Protein AF-A0AAC9V7W6-F1 (afdb_monomer_lite)

Structure (mmCIF, N/CA/C/O backbone):
data_AF-A0AAC9V7W6-F1
#
_entry.id   AF-A0AAC9V7W6-F1
#
loop_
_atom_site.group_PDB
_atom_site.id
_atom_site.type_symbol
_atom_site.label_atom_id
_atom_site.label_alt_id
_atom_site.label_comp_id
_atom_site.label_asym_id
_atom_site.label_entity_id
_atom_site.label_seq_id
_atom_site.pdbx_PDB_ins_code
_atom_site.Cartn_x
_atom_site.Cartn_y
_atom_site.Cartn_z
_atom_site.occupancy
_atom_site.B_iso_or_equiv
_atom_site.auth_seq_id
_atom_site.auth_comp_id
_atom_site.auth_asym_id
_atom_site.auth_atom_id
_atom_site.pdbx_PDB_model_num
ATOM 1 N N . MET A 1 1 ? -76.087 2.692 88.704 1.00 61.41 1 MET A N 1
ATOM 2 C CA . MET A 1 1 ? -74.674 2.964 89.073 1.00 61.41 1 MET A CA 1
ATOM 3 C C . MET A 1 1 ? -73.702 2.251 88.134 1.00 61.41 1 MET A C 1
ATOM 5 O O . MET A 1 1 ? -72.762 2.888 87.687 1.00 61.41 1 MET A O 1
ATOM 9 N N . TRP A 1 2 ? -73.958 0.993 87.759 1.00 66.06 2 TRP A N 1
ATOM 10 C CA . TRP A 1 2 ? -73.149 0.249 86.781 1.00 66.06 2 TRP A CA 1
ATOM 11 C C . TRP A 1 2 ? -73.208 0.807 85.344 1.00 66.06 2 TRP A C 1
ATOM 13 O O . TRP A 1 2 ? -72.167 0.920 84.703 1.00 66.06 2 TRP A O 1
ATOM 23 N N . ASP A 1 3 ? -74.373 1.269 84.876 1.00 76.81 3 ASP A N 1
ATOM 24 C CA . ASP A 1 3 ? -74.531 1.763 83.492 1.00 76.81 3 ASP A CA 1
ATOM 25 C C . ASP A 1 3 ? -73.732 3.046 83.190 1.00 76.81 3 ASP A C 1
ATOM 27 O O . ASP A 1 3 ? -73.198 3.213 82.095 1.00 76.81 3 ASP A O 1
ATOM 31 N N . GLY A 1 4 ? -73.581 3.942 84.172 1.00 77.81 4 GLY A N 1
ATOM 32 C CA . GLY A 1 4 ? -72.790 5.172 84.018 1.00 77.81 4 GLY A CA 1
ATOM 33 C C . GLY A 1 4 ? -71.278 4.926 83.993 1.00 77.81 4 GLY A C 1
ATOM 34 O O . GLY A 1 4 ? -70.548 5.614 83.281 1.00 77.81 4 GLY A O 1
ATOM 35 N N . ILE A 1 5 ? -70.808 3.911 84.725 1.00 80.69 5 ILE A N 1
ATOM 36 C CA . ILE A 1 5 ? -69.402 3.481 84.705 1.00 80.69 5 ILE A CA 1
ATOM 37 C C . ILE A 1 5 ? -69.080 2.825 83.357 1.00 80.69 5 ILE A C 1
ATOM 39 O O . ILE A 1 5 ? -68.043 3.121 82.765 1.00 80.69 5 ILE A O 1
ATOM 43 N N . LEU A 1 6 ? -69.992 1.999 82.834 1.00 81.38 6 LEU A N 1
ATOM 44 C CA . LEU A 1 6 ? -69.850 1.375 81.519 1.00 81.38 6 LEU A CA 1
ATOM 45 C C . LEU A 1 6 ? -69.734 2.429 80.402 1.00 81.38 6 LEU A C 1
ATOM 47 O O . LEU A 1 6 ? -68.848 2.336 79.555 1.00 81.38 6 LEU A O 1
ATOM 51 N N . LEU A 1 7 ? -70.570 3.475 80.436 1.00 84.56 7 LEU A N 1
ATOM 52 C CA . LEU A 1 7 ? -70.537 4.571 79.462 1.00 84.56 7 LEU A CA 1
ATOM 53 C C . LEU A 1 7 ? -69.204 5.346 79.490 1.00 84.56 7 LEU A C 1
ATOM 55 O O . LEU A 1 7 ? -68.641 5.651 78.440 1.00 84.56 7 LEU A O 1
ATOM 59 N N . LEU A 1 8 ? -68.668 5.633 80.682 1.00 84.19 8 LEU A N 1
ATOM 60 C CA . LEU A 1 8 ? -67.379 6.319 80.846 1.00 84.19 8 LEU A CA 1
ATOM 61 C C . LEU A 1 8 ? -66.200 5.494 80.319 1.00 84.19 8 LEU A C 1
ATOM 63 O O . LEU A 1 8 ? -65.316 6.044 79.663 1.00 84.19 8 LEU A O 1
ATOM 67 N N . VAL A 1 9 ? -66.203 4.179 80.557 1.00 86.25 9 VAL A N 1
ATOM 68 C CA . VAL A 1 9 ? -65.185 3.264 80.015 1.00 86.25 9 VAL A CA 1
ATOM 69 C C . VAL A 1 9 ? -65.245 3.229 78.488 1.00 86.25 9 VAL A C 1
ATOM 71 O O . VAL A 1 9 ? -64.202 3.264 77.840 1.00 86.25 9 VAL A O 1
ATOM 74 N N . ILE A 1 10 ? -66.445 3.234 77.900 1.00 85.81 10 ILE A N 1
ATOM 75 C CA . ILE A 1 10 ? -66.625 3.286 76.4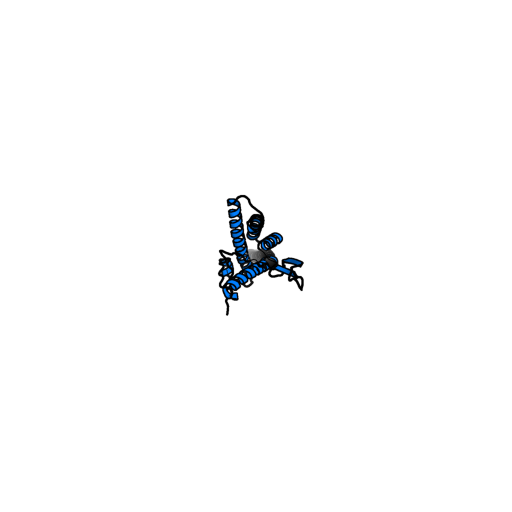43 1.00 85.81 10 ILE A CA 1
ATOM 76 C C . ILE A 1 10 ? -66.075 4.600 75.871 1.00 85.81 10 ILE A C 1
ATOM 78 O O . ILE A 1 10 ? -65.330 4.573 74.895 1.00 85.81 10 ILE A O 1
ATOM 82 N N . ILE A 1 11 ? -66.372 5.747 76.491 1.00 87.06 11 ILE A N 1
ATOM 83 C CA . ILE A 1 11 ? -65.873 7.061 76.047 1.00 87.06 11 ILE A CA 1
ATOM 84 C C . ILE A 1 11 ? -64.345 7.140 76.159 1.00 87.06 11 ILE A C 1
ATOM 86 O O . ILE A 1 11 ? -63.683 7.575 75.217 1.00 87.06 11 ILE A O 1
ATOM 90 N N . ALA A 1 12 ? -63.767 6.681 77.273 1.00 85.69 12 ALA A N 1
ATOM 91 C CA . ALA A 1 12 ? -62.316 6.611 77.446 1.00 85.69 12 ALA A CA 1
ATOM 92 C C . ALA A 1 12 ? -61.665 5.647 76.436 1.00 85.69 12 ALA A C 1
ATOM 94 O O . ALA A 1 12 ? -60.597 5.938 75.889 1.00 85.69 12 ALA A O 1
ATOM 95 N N . GLY A 1 13 ? -62.335 4.534 76.129 1.00 86.31 13 GLY A N 1
ATOM 96 C CA . GLY A 1 13 ? -61.950 3.591 75.080 1.00 86.31 13 GLY A CA 1
ATOM 97 C C . GLY A 1 13 ? -61.939 4.235 73.693 1.00 86.31 13 GLY A C 1
ATOM 98 O O . GLY A 1 13 ? -60.943 4.148 72.985 1.00 86.31 13 GLY A O 1
ATOM 99 N N . PHE A 1 14 ? -62.993 4.963 73.317 1.00 88.12 14 PHE A N 1
ATOM 100 C CA . PHE A 1 14 ? -63.048 5.682 72.040 1.00 88.12 14 PHE A CA 1
ATOM 101 C C . PHE A 1 14 ? -62.037 6.829 71.959 1.00 88.12 14 PHE A C 1
ATOM 103 O O . PHE A 1 14 ? -61.445 7.046 70.903 1.00 88.12 14 PHE A O 1
ATOM 110 N N . PHE A 1 15 ? -61.797 7.546 73.058 1.00 86.50 15 PHE A N 1
ATOM 111 C CA . PHE A 1 15 ? -60.810 8.624 73.107 1.00 86.50 15 PHE A CA 1
ATOM 112 C C . PHE A 1 15 ? -59.377 8.097 72.948 1.00 86.50 15 PHE A C 1
ATOM 114 O O . PHE A 1 15 ? -58.588 8.655 72.184 1.00 86.50 15 PHE A O 1
ATOM 121 N N . SER A 1 16 ? -59.053 6.983 73.612 1.00 83.12 16 SER A N 1
ATOM 122 C CA . SER A 1 16 ? -57.754 6.313 73.481 1.00 83.12 16 SER A CA 1
ATOM 123 C C . SER A 1 16 ? -57.556 5.699 72.091 1.00 83.12 16 SER A C 1
ATOM 125 O O . SER A 1 16 ? -56.491 5.886 71.503 1.00 83.12 16 SER A O 1
ATOM 127 N N . LEU A 1 17 ? -58.588 5.083 71.503 1.00 85.06 17 LEU A N 1
ATOM 128 C CA . LEU A 1 17 ? -58.587 4.657 70.096 1.00 85.06 17 LEU A CA 1
ATOM 129 C C . LEU A 1 17 ? -58.394 5.837 69.135 1.00 85.06 17 LEU A C 1
ATOM 131 O O . LEU A 1 17 ? -57.596 5.743 68.206 1.00 85.06 17 LEU A O 1
ATOM 135 N N . GLY A 1 18 ? -59.073 6.961 69.372 1.00 84.38 18 GLY A N 1
ATOM 136 C CA . GLY A 1 18 ? -58.940 8.175 68.567 1.00 84.38 18 GLY A CA 1
ATOM 137 C C . GLY A 1 18 ? -57.524 8.755 68.604 1.00 84.38 18 GLY A C 1
ATOM 138 O O . GLY A 1 18 ? -56.967 9.084 67.558 1.00 84.38 18 GLY A O 1
ATOM 139 N N . LEU A 1 19 ? -56.905 8.820 69.788 1.00 82.75 19 LEU A N 1
ATOM 140 C CA . LEU A 1 19 ? -55.502 9.222 69.955 1.00 82.75 19 LEU A CA 1
ATOM 141 C C . LEU A 1 19 ? -54.534 8.247 69.275 1.00 82.75 19 LEU A C 1
ATOM 143 O O . LEU A 1 19 ? -53.567 8.679 68.645 1.00 82.75 19 LEU A O 1
ATOM 147 N N . PHE A 1 20 ? -54.807 6.943 69.361 1.00 83.00 20 PHE A N 1
ATOM 148 C CA . PHE A 1 20 ? -53.984 5.915 68.732 1.00 83.00 20 PHE A CA 1
ATOM 149 C C . PHE A 1 20 ? -54.038 6.010 67.202 1.00 83.00 20 PHE A C 1
ATOM 151 O O . PHE A 1 20 ? -52.998 6.074 66.548 1.00 83.00 20 PHE A O 1
ATOM 158 N N . ILE A 1 21 ? -55.241 6.117 66.629 1.00 83.06 21 ILE A N 1
ATOM 159 C CA . ILE A 1 21 ? -55.448 6.281 65.184 1.00 83.06 21 ILE A CA 1
ATOM 160 C C . ILE A 1 21 ? -54.821 7.587 64.692 1.00 83.06 21 ILE A C 1
ATOM 162 O O . ILE A 1 21 ? -54.193 7.592 63.640 1.00 83.06 21 ILE A O 1
ATOM 166 N N . LYS A 1 22 ? -54.938 8.685 65.447 1.00 83.81 22 LYS A N 1
ATOM 167 C CA . LYS A 1 22 ? -54.396 9.989 65.041 1.00 83.81 22 LYS A CA 1
ATOM 168 C C . LYS A 1 22 ? -52.865 10.030 65.014 1.00 83.81 22 LYS A C 1
ATOM 170 O O . LYS A 1 22 ? -52.314 10.747 64.189 1.00 83.81 22 LYS A O 1
ATOM 175 N N . ASN A 1 23 ? -52.180 9.280 65.879 1.00 81.44 23 ASN A N 1
ATOM 176 C CA . ASN A 1 23 ? -50.721 9.373 66.010 1.00 81.44 23 ASN A CA 1
ATOM 177 C C . ASN A 1 23 ? -49.962 8.200 65.363 1.00 81.44 23 ASN A C 1
ATOM 179 O O . ASN A 1 23 ? -48.926 8.418 64.732 1.00 81.44 23 ASN A O 1
ATOM 183 N N . TYR A 1 24 ? -50.457 6.964 65.479 1.00 81.12 24 TYR A N 1
ATOM 184 C CA . TYR A 1 24 ? -49.742 5.781 64.981 1.00 81.12 24 TYR A CA 1
ATOM 185 C C . TYR A 1 24 ? -50.044 5.475 63.515 1.00 81.12 24 TYR A C 1
ATOM 187 O O . TYR A 1 24 ? -49.135 5.119 62.765 1.00 81.12 24 TYR A O 1
ATOM 195 N N . LEU A 1 25 ? -51.297 5.652 63.082 1.00 84.31 25 LEU A N 1
ATOM 196 C CA . LEU A 1 25 ? -51.703 5.339 61.710 1.00 84.31 25 LEU A CA 1
ATOM 197 C C . LEU A 1 25 ? -50.984 6.217 60.661 1.00 84.31 25 LEU A C 1
ATOM 199 O O . LEU A 1 25 ? -50.472 5.656 59.691 1.00 84.31 25 LEU A O 1
ATOM 203 N N . PRO A 1 26 ? -50.870 7.555 60.831 1.00 86.88 26 PRO A N 1
ATOM 204 C CA . PRO A 1 26 ? -50.195 8.406 59.851 1.00 86.88 26 PRO A CA 1
ATOM 205 C C . PRO A 1 26 ? -48.696 8.131 59.790 1.00 86.88 26 PRO A C 1
ATOM 207 O O . PRO A 1 26 ? -48.123 8.109 58.706 1.00 86.88 26 PRO A O 1
ATOM 210 N N . THR A 1 27 ? -48.070 7.875 60.941 1.00 88.38 27 THR A N 1
ATOM 211 C CA . THR A 1 27 ? -46.640 7.559 61.036 1.00 88.38 27 THR A CA 1
ATOM 212 C C . THR A 1 27 ? -46.324 6.252 60.310 1.00 88.38 27 THR A C 1
ATOM 214 O O . THR A 1 27 ? -45.443 6.227 59.453 1.00 88.38 27 THR A O 1
ATOM 217 N N . TYR A 1 28 ? -47.115 5.201 60.552 1.00 84.38 28 TYR A N 1
ATOM 218 C CA . TYR A 1 28 ? -46.983 3.921 59.854 1.00 84.38 28 TYR A CA 1
ATOM 219 C C . TYR A 1 28 ? -47.207 4.051 58.340 1.00 84.38 28 TYR A C 1
ATOM 221 O O . TYR A 1 28 ? -46.429 3.518 57.552 1.00 84.38 28 TYR A O 1
ATOM 229 N N . MET A 1 29 ? -48.247 4.777 57.911 1.00 89.00 29 MET A N 1
ATOM 230 C CA . MET A 1 29 ? -48.519 4.986 56.482 1.00 89.00 29 MET A CA 1
ATOM 231 C C . MET A 1 29 ? -47.415 5.802 55.797 1.00 89.00 29 MET A C 1
ATOM 233 O O . MET A 1 29 ? -47.068 5.505 54.657 1.00 89.00 29 MET A O 1
ATOM 237 N N . ASN A 1 30 ? -46.822 6.779 56.491 1.00 89.50 30 ASN A N 1
ATOM 238 C CA . ASN A 1 30 ? -45.703 7.570 55.980 1.00 89.50 30 ASN A CA 1
ATOM 239 C C . ASN A 1 30 ? -44.426 6.725 55.835 1.00 89.50 30 ASN A C 1
ATOM 241 O O . ASN A 1 30 ? -43.782 6.758 54.791 1.00 89.50 30 ASN A O 1
ATOM 245 N N . GLU A 1 31 ? -44.079 5.911 56.838 1.00 89.62 31 GLU A N 1
ATOM 246 C CA . GLU A 1 31 ? -42.947 4.977 56.741 1.00 89.62 31 GLU A CA 1
ATOM 247 C C . GLU A 1 31 ? -43.166 3.918 55.658 1.00 89.62 31 GLU A C 1
ATOM 249 O O . GLU A 1 31 ? -42.261 3.628 54.877 1.00 89.62 31 GLU A O 1
ATOM 254 N N . LYS A 1 32 ? -44.383 3.374 55.553 1.00 88.81 32 LYS A N 1
ATOM 255 C CA . LYS A 1 32 ? -44.743 2.424 54.497 1.00 88.81 32 LYS A CA 1
ATOM 256 C C . LYS A 1 32 ? -44.648 3.059 53.108 1.00 88.81 32 LYS A C 1
ATOM 258 O O . LYS A 1 32 ? -44.130 2.415 52.200 1.00 88.81 32 LYS A O 1
ATOM 263 N N . GLY A 1 33 ? -45.099 4.305 52.956 1.00 88.44 33 GLY A N 1
ATOM 264 C CA . GLY A 1 33 ? -44.975 5.077 51.719 1.00 88.44 33 GLY A CA 1
ATOM 265 C C . GLY A 1 33 ? -43.517 5.341 51.341 1.00 88.44 33 GLY A C 1
ATOM 266 O O . GLY A 1 33 ? -43.130 5.070 50.210 1.00 88.44 33 GLY A O 1
ATOM 267 N N . LYS A 1 34 ? -42.683 5.767 52.299 1.00 89.56 34 LYS A N 1
ATOM 268 C CA . LYS A 1 34 ? -41.235 5.943 52.091 1.00 89.56 34 LYS A CA 1
ATOM 269 C C . LYS A 1 34 ? -40.551 4.646 51.670 1.00 89.56 34 LYS A C 1
ATOM 271 O O . LYS A 1 34 ? -39.810 4.642 50.698 1.00 89.56 34 LYS A O 1
ATOM 276 N N . ASN A 1 35 ? -40.836 3.543 52.358 1.00 91.00 35 ASN A N 1
ATOM 277 C CA . ASN A 1 35 ? -40.254 2.240 52.036 1.00 91.00 35 ASN A CA 1
ATOM 278 C C . ASN A 1 35 ? -40.686 1.727 50.657 1.00 91.00 35 ASN A C 1
ATOM 280 O O . ASN A 1 35 ? -39.915 1.028 50.003 1.00 91.00 35 ASN A O 1
ATOM 284 N N . LEU A 1 36 ? -41.913 2.039 50.228 1.00 91.50 36 LEU A N 1
ATOM 285 C CA . LEU A 1 36 ? -42.388 1.705 48.888 1.00 91.50 36 LEU A CA 1
ATOM 286 C C . LEU A 1 36 ? -41.654 2.537 47.830 1.00 91.50 36 LEU A C 1
ATOM 288 O O . LEU A 1 36 ? -41.071 1.948 46.927 1.00 91.50 36 LEU A O 1
ATOM 292 N N . ALA A 1 37 ? -41.578 3.858 48.014 1.00 87.38 37 ALA A N 1
ATOM 293 C CA . ALA A 1 37 ? -40.852 4.756 47.116 1.00 87.38 37 ALA A CA 1
ATOM 294 C C . ALA A 1 37 ? -39.366 4.374 46.992 1.00 87.38 37 ALA A C 1
ATOM 296 O O . ALA A 1 37 ? -38.851 4.255 45.892 1.00 87.38 37 ALA A O 1
ATOM 297 N N . THR A 1 38 ? -38.686 4.058 48.101 1.00 89.06 38 THR A N 1
ATOM 298 C CA . THR A 1 38 ? -37.284 3.606 48.064 1.00 89.06 38 THR A CA 1
ATOM 299 C C . THR A 1 38 ? -37.109 2.284 47.311 1.00 89.06 38 THR A C 1
ATOM 301 O O . THR A 1 38 ? -36.099 2.090 46.639 1.00 89.06 38 THR A O 1
ATOM 304 N N . LYS A 1 39 ? -38.067 1.351 47.410 1.00 92.38 39 LYS A N 1
ATOM 305 C CA . LYS A 1 39 ? -38.019 0.101 46.636 1.00 92.38 39 LYS A CA 1
ATOM 306 C C . LYS A 1 39 ? -38.207 0.353 45.142 1.00 92.38 39 LYS A C 1
ATOM 308 O O . LYS A 1 39 ? -37.509 -0.280 44.355 1.00 92.38 39 LYS A O 1
ATOM 313 N N . GLU A 1 40 ? -39.123 1.246 44.777 1.00 91.25 40 GLU A N 1
ATOM 314 C CA . GLU A 1 40 ? -39.335 1.677 43.391 1.00 91.25 40 GLU A CA 1
ATOM 315 C C . GLU A 1 40 ? -38.079 2.369 42.843 1.00 91.25 40 GLU A C 1
ATOM 317 O O . GLU A 1 40 ? -37.569 1.939 41.815 1.00 91.25 40 GLU A O 1
ATOM 322 N N . ASP A 1 41 ? -37.484 3.306 43.590 1.00 92.94 41 ASP A N 1
ATOM 323 C CA . ASP A 1 41 ? -36.236 3.985 43.213 1.00 92.94 41 ASP A CA 1
ATOM 324 C C . ASP A 1 41 ? -35.081 2.995 42.971 1.00 92.94 41 ASP A C 1
ATOM 326 O O . ASP A 1 41 ? -34.340 3.114 41.996 1.00 92.94 41 ASP A O 1
ATOM 330 N N . ILE A 1 42 ? -34.914 1.990 43.841 1.00 93.50 42 ILE A N 1
ATOM 331 C CA . ILE A 1 42 ? -33.898 0.938 43.659 1.00 93.50 42 ILE A CA 1
ATOM 332 C C . ILE A 1 42 ? -34.197 0.106 42.408 1.00 93.50 42 ILE A C 1
ATOM 334 O O . ILE A 1 42 ? -33.267 -0.246 41.677 1.00 93.50 42 ILE A O 1
ATOM 338 N N . GLY A 1 43 ? -35.469 -0.209 42.156 1.00 93.12 43 GLY A N 1
ATOM 339 C CA . GLY A 1 43 ? -35.909 -0.900 40.946 1.00 93.12 43 GLY A CA 1
ATOM 340 C C . GLY A 1 43 ? -35.551 -0.114 39.687 1.00 93.12 43 GLY A C 1
ATOM 341 O O . GLY A 1 43 ? -34.881 -0.652 38.808 1.00 93.12 43 GLY A O 1
ATOM 342 N N . ASP A 1 44 ? -35.895 1.172 39.656 1.00 93.25 44 ASP A N 1
ATOM 343 C CA . ASP A 1 44 ? -35.617 2.083 38.545 1.00 93.25 44 ASP A CA 1
ATOM 344 C C . ASP A 1 44 ? -34.115 2.267 38.310 1.00 93.25 44 ASP A C 1
ATOM 346 O O . ASP A 1 44 ? -33.651 2.247 37.168 1.00 93.25 44 ASP A O 1
ATOM 350 N N . ILE A 1 45 ? -33.323 2.421 39.378 1.00 94.06 45 ILE A N 1
ATOM 351 C CA . ILE A 1 45 ? -31.858 2.489 39.278 1.00 94.06 45 ILE A CA 1
ATOM 352 C C . ILE A 1 45 ? -31.318 1.183 38.699 1.00 94.06 45 ILE A C 1
ATOM 354 O O . ILE A 1 45 ? -30.514 1.220 37.770 1.00 94.06 45 ILE A O 1
ATOM 358 N N . THR A 1 46 ? -31.774 0.038 39.208 1.00 94.25 46 THR A N 1
ATOM 359 C CA . THR A 1 46 ? -31.319 -1.277 38.737 1.00 94.25 46 THR A CA 1
ATOM 360 C C . THR A 1 46 ? -31.662 -1.469 37.261 1.00 94.25 46 THR A C 1
ATOM 362 O O . THR A 1 46 ? -30.800 -1.864 36.474 1.00 94.25 46 THR A O 1
ATOM 365 N N . GLN A 1 47 ? -32.880 -1.104 36.855 1.00 94.88 47 GLN A N 1
ATOM 366 C CA . GLN A 1 47 ? -33.302 -1.145 35.460 1.00 94.88 47 GLN A CA 1
ATOM 367 C C . GLN A 1 47 ? -32.408 -0.260 34.587 1.00 94.88 47 GLN A C 1
ATOM 369 O O . GLN A 1 47 ? -31.861 -0.748 33.601 1.00 94.88 47 GLN A O 1
ATOM 374 N N . LYS A 1 48 ? -32.172 0.999 34.977 1.00 95.06 48 LYS A N 1
ATOM 375 C CA . LYS A 1 48 ? -31.271 1.903 34.243 1.00 95.06 48 LYS A CA 1
ATOM 376 C C . LYS A 1 48 ? -29.848 1.356 34.156 1.00 95.06 48 LYS A C 1
ATOM 378 O O . LYS A 1 48 ? -29.210 1.489 33.116 1.00 95.06 48 LYS A O 1
ATOM 383 N N . THR A 1 49 ? -29.332 0.731 35.216 1.00 94.81 49 THR A N 1
ATOM 384 C CA . THR A 1 49 ? -27.990 0.129 35.178 1.00 94.81 49 THR A CA 1
ATOM 385 C C . THR A 1 49 ? -27.909 -1.054 34.218 1.00 94.81 49 THR A C 1
ATOM 387 O O . THR A 1 49 ? -26.925 -1.166 33.489 1.00 94.81 49 THR A O 1
ATOM 390 N N . GLU A 1 50 ? -28.939 -1.902 34.158 1.00 94.19 50 GLU A N 1
ATOM 391 C CA . GLU A 1 50 ? -28.997 -2.994 33.181 1.00 94.19 50 GLU A CA 1
ATOM 392 C C . GLU A 1 50 ? -29.217 -2.466 31.757 1.00 94.19 50 GLU A C 1
ATOM 394 O O . GLU A 1 50 ? -28.594 -2.967 30.826 1.00 94.19 50 GLU A O 1
ATOM 399 N N . GLU A 1 51 ? -30.013 -1.411 31.563 1.00 95.00 51 GLU A N 1
ATOM 400 C CA . GLU A 1 51 ? -30.151 -0.734 30.266 1.00 95.00 51 GLU A CA 1
ATOM 401 C C . GLU A 1 51 ? -28.804 -0.195 29.769 1.00 95.00 51 GLU A C 1
ATOM 403 O O . GLU A 1 51 ? -28.396 -0.517 28.654 1.00 95.00 51 GLU A O 1
ATOM 408 N N . VAL A 1 52 ? -28.066 0.548 30.604 1.00 95.31 52 VAL A N 1
ATOM 409 C CA . VAL A 1 52 ? -26.729 1.061 30.250 1.00 95.31 52 VAL A CA 1
ATOM 410 C C . VAL A 1 52 ? -25.767 -0.083 29.939 1.00 95.31 52 VAL A C 1
ATOM 412 O O . VAL A 1 52 ? -25.030 -0.024 28.958 1.00 95.31 52 VAL A O 1
ATOM 415 N N . LYS A 1 53 ? -25.784 -1.148 30.743 1.00 95.00 53 LYS A N 1
ATOM 416 C CA . LYS A 1 53 ? -24.943 -2.328 30.527 1.00 95.00 53 LYS A CA 1
ATOM 417 C C . LYS A 1 53 ? -25.274 -3.034 29.212 1.00 95.00 53 LYS A C 1
ATOM 419 O O . LYS A 1 53 ? -24.354 -3.406 28.492 1.00 95.00 53 LYS A O 1
ATOM 424 N N . ASN A 1 54 ? -26.553 -3.184 28.876 1.00 94.69 54 ASN A N 1
ATOM 425 C CA . ASN A 1 54 ? -26.991 -3.788 27.618 1.00 94.69 54 ASN A CA 1
ATOM 426 C C . ASN A 1 54 ? -26.588 -2.933 26.410 1.00 94.69 54 ASN A C 1
ATOM 428 O O . ASN A 1 54 ? -26.106 -3.475 25.415 1.00 94.69 54 ASN A O 1
ATOM 432 N N . VAL A 1 55 ? -26.736 -1.606 26.503 1.00 94.56 55 VAL A N 1
ATOM 433 C CA . VAL A 1 55 ? -26.268 -0.669 25.467 1.00 94.56 55 VAL A CA 1
ATOM 434 C C . VAL A 1 55 ? -24.759 -0.796 25.284 1.00 94.56 55 VAL A C 1
ATOM 436 O O . VAL A 1 55 ? -24.306 -1.031 24.169 1.00 94.56 55 VAL A O 1
ATOM 439 N N . PHE A 1 56 ? -23.990 -0.752 26.373 1.00 95.75 56 PHE A N 1
ATOM 440 C CA . PHE A 1 56 ? -22.538 -0.895 26.325 1.00 95.75 56 PHE A CA 1
ATOM 441 C C . PHE A 1 56 ? -22.103 -2.234 25.718 1.00 95.75 56 PHE A C 1
ATOM 443 O O . PHE A 1 56 ? -21.215 -2.269 24.872 1.00 95.75 56 PHE A O 1
ATOM 450 N N . GLN A 1 57 ? -22.731 -3.346 26.113 1.00 94.75 57 GLN A N 1
ATOM 451 C CA . GLN A 1 57 ? -22.423 -4.666 25.555 1.00 94.75 57 GLN A CA 1
ATOM 452 C C . GLN A 1 57 ? -22.697 -4.730 24.052 1.00 94.75 57 GLN A C 1
ATOM 454 O O . GLN A 1 57 ? -21.901 -5.310 23.315 1.00 94.75 57 GLN A O 1
ATOM 459 N N . LYS A 1 58 ? -23.797 -4.121 23.599 1.00 94.44 58 LYS A N 1
ATOM 460 C CA . LYS A 1 58 ? -24.141 -4.057 22.180 1.00 94.44 58 LYS A CA 1
ATOM 461 C C . LYS A 1 58 ? -23.138 -3.207 21.402 1.00 94.44 58 LYS A C 1
ATOM 463 O O . LYS A 1 58 ? -22.569 -3.695 20.433 1.00 94.44 58 LYS A O 1
ATOM 468 N N . GLU A 1 59 ? -22.871 -1.985 21.857 1.00 94.31 59 GLU A N 1
ATOM 469 C CA . GLU A 1 59 ? -21.905 -1.085 21.215 1.00 94.31 59 GLU A CA 1
ATOM 470 C C . GLU A 1 59 ? -20.503 -1.701 21.168 1.00 94.31 59 GLU A C 1
ATOM 472 O O . GLU A 1 59 ? -19.817 -1.625 20.151 1.00 94.31 59 GLU A O 1
ATOM 477 N N . PHE A 1 60 ? -20.087 -2.371 22.244 1.00 94.38 60 PHE A N 1
ATOM 478 C CA . PHE A 1 60 ? -18.805 -3.062 22.292 1.00 94.38 60 PHE A CA 1
ATOM 479 C C . PHE A 1 60 ? -18.745 -4.251 21.326 1.00 94.38 60 PHE A C 1
ATOM 481 O O . PHE A 1 60 ? -17.706 -4.473 20.702 1.00 94.38 60 PHE A O 1
ATOM 488 N N . ALA A 1 61 ? -19.830 -5.016 21.184 1.00 93.00 61 ALA A N 1
ATOM 489 C CA . ALA A 1 61 ? -19.905 -6.118 20.228 1.00 93.00 61 ALA A CA 1
ATOM 490 C C . ALA A 1 61 ? -19.858 -5.617 18.775 1.00 93.00 61 ALA A C 1
ATOM 492 O O . ALA A 1 61 ? -19.108 -6.170 17.964 1.00 93.00 61 ALA A O 1
ATOM 493 N N . ASP A 1 62 ? -20.595 -4.548 18.469 1.00 92.19 62 ASP A N 1
ATOM 494 C CA . ASP A 1 62 ? -20.596 -3.907 17.152 1.00 92.19 62 ASP A CA 1
ATOM 495 C C . ASP A 1 62 ? -19.190 -3.375 16.819 1.00 92.19 62 ASP A C 1
ATOM 497 O O . ASP A 1 62 ? -18.621 -3.719 15.779 1.00 92.19 62 ASP A O 1
ATOM 501 N N . PHE A 1 63 ? -18.567 -2.647 17.753 1.00 93.12 63 PHE A N 1
ATOM 502 C CA . PHE A 1 63 ? -17.199 -2.142 17.615 1.00 93.12 63 PHE A CA 1
ATOM 503 C C . PHE A 1 63 ? -16.168 -3.265 17.449 1.00 93.12 63 PHE A C 1
ATOM 505 O O . PHE A 1 63 ? -15.285 -3.186 16.596 1.00 93.12 63 PHE A O 1
ATOM 512 N N . SER A 1 64 ? -16.274 -4.333 18.244 1.00 92.12 64 SER A N 1
ATOM 513 C CA . SER A 1 64 ? -15.359 -5.478 18.161 1.00 92.12 64 SER A CA 1
ATOM 514 C C . SER A 1 64 ? -15.465 -6.183 16.810 1.00 92.12 64 SER A C 1
ATOM 516 O O . SER A 1 64 ? -14.450 -6.579 16.236 1.00 92.12 64 SER A O 1
ATOM 518 N N . THR A 1 65 ? -16.684 -6.306 16.283 1.00 92.94 65 THR A N 1
ATOM 519 C CA . THR A 1 65 ? -16.940 -6.908 14.972 1.00 92.94 65 THR A CA 1
ATOM 520 C C . THR A 1 65 ? -16.349 -6.048 13.859 1.00 92.94 65 THR A C 1
ATOM 522 O O . THR A 1 65 ? -15.603 -6.563 13.025 1.00 92.94 65 THR A O 1
ATOM 525 N N . GLU A 1 66 ? -16.598 -4.737 13.875 1.00 92.12 66 GLU A N 1
ATOM 526 C CA . GLU A 1 66 ? -16.022 -3.802 12.904 1.00 92.12 66 GLU A CA 1
ATOM 527 C C . GLU A 1 66 ? -14.487 -3.834 12.929 1.00 92.12 66 GLU A C 1
ATOM 529 O O . GLU A 1 66 ? -13.840 -3.940 11.883 1.00 92.12 66 GLU A O 1
ATOM 534 N N . LEU A 1 67 ? -13.896 -3.815 14.127 1.00 91.19 67 LEU A N 1
ATOM 535 C CA . LEU A 1 67 ? -12.450 -3.879 14.304 1.00 91.19 67 LEU A CA 1
ATOM 536 C C . LEU A 1 67 ? -11.870 -5.195 13.768 1.00 91.19 67 LEU A C 1
ATOM 538 O O . LEU A 1 67 ? -10.824 -5.175 13.119 1.00 91.19 67 LEU A O 1
ATOM 542 N N . SER A 1 68 ? -12.544 -6.325 14.005 1.00 91.62 68 SER A N 1
ATOM 543 C CA . SER A 1 68 ? -12.117 -7.629 13.481 1.00 91.62 68 SER A CA 1
ATOM 544 C C . SER A 1 68 ? -12.135 -7.661 11.952 1.00 91.62 68 SER A C 1
ATOM 546 O O . SER A 1 68 ? -11.119 -7.983 11.341 1.00 91.62 68 SER A O 1
ATOM 548 N N . PHE A 1 69 ? -13.224 -7.199 11.330 1.00 94.06 69 PHE A N 1
ATOM 549 C CA . PHE A 1 69 ? -13.348 -7.128 9.876 1.00 94.06 69 PHE A CA 1
ATOM 550 C C . PHE A 1 69 ? -12.264 -6.240 9.256 1.00 94.06 69 PHE A C 1
ATOM 552 O O . PHE A 1 69 ? -11.634 -6.612 8.266 1.00 94.06 69 PHE A O 1
ATOM 559 N N . LYS A 1 70 ? -12.019 -5.069 9.856 1.00 94.19 70 LYS A N 1
ATOM 560 C CA . LYS A 1 70 ? -10.996 -4.129 9.393 1.00 94.19 70 LYS A CA 1
ATOM 561 C C . LYS A 1 70 ? -9.594 -4.734 9.471 1.00 94.19 70 LYS A C 1
ATOM 563 O O . LYS A 1 70 ? -8.841 -4.634 8.505 1.00 94.19 70 LYS A O 1
ATOM 568 N N . ASN A 1 71 ? -9.259 -5.384 10.585 1.00 93.12 71 ASN A N 1
ATOM 569 C CA . ASN A 1 71 ? -7.964 -6.043 10.759 1.00 93.12 71 ASN A CA 1
ATOM 570 C C . ASN A 1 71 ? -7.768 -7.181 9.751 1.00 93.12 71 ASN A C 1
ATOM 572 O O . ASN A 1 71 ? -6.710 -7.258 9.128 1.00 93.12 71 ASN A O 1
ATOM 576 N N . ASP A 1 72 ? -8.788 -8.017 9.546 1.00 95.50 72 ASP A N 1
ATOM 577 C CA . ASP A 1 72 ? -8.742 -9.116 8.579 1.00 95.50 72 ASP A CA 1
ATOM 578 C C . ASP A 1 72 ? -8.560 -8.592 7.152 1.00 95.50 72 ASP A C 1
ATOM 580 O O . ASP A 1 72 ? -7.734 -9.102 6.388 1.00 95.50 72 ASP A O 1
ATOM 584 N N . PHE A 1 73 ? -9.284 -7.527 6.797 1.00 96.25 73 PHE A N 1
ATOM 585 C CA . PHE A 1 73 ? -9.141 -6.876 5.502 1.00 96.25 73 PHE A CA 1
ATOM 586 C C . PHE A 1 73 ? -7.732 -6.301 5.316 1.00 96.25 73 PHE A C 1
ATOM 588 O O . PHE A 1 73 ? -7.086 -6.601 4.313 1.00 96.25 73 PHE A O 1
ATOM 595 N N . TYR A 1 74 ? -7.205 -5.551 6.287 1.00 97.44 74 TYR A N 1
ATOM 596 C CA . TYR A 1 74 ? -5.854 -4.982 6.217 1.00 97.44 74 TYR A CA 1
ATOM 597 C C . TYR A 1 74 ? -4.768 -6.046 6.146 1.00 97.44 74 TYR A C 1
ATOM 599 O O . TYR A 1 74 ? -3.836 -5.927 5.349 1.00 97.44 74 TYR A O 1
ATOM 607 N N . TYR A 1 75 ? -4.909 -7.128 6.909 1.00 96.81 75 TYR A N 1
ATOM 608 C CA . TYR A 1 75 ? -4.000 -8.260 6.822 1.00 96.81 75 TYR A CA 1
ATOM 609 C C . TYR A 1 75 ? -4.046 -8.918 5.436 1.00 96.81 75 TYR A C 1
ATOM 611 O O . TYR A 1 75 ? -2.998 -9.259 4.878 1.00 96.81 75 TYR A O 1
ATOM 619 N N . LYS A 1 76 ? -5.237 -9.051 4.833 1.00 97.38 76 LYS A N 1
ATOM 620 C CA . LYS A 1 76 ? -5.399 -9.550 3.459 1.00 97.38 76 LYS A CA 1
ATOM 621 C C . LYS A 1 76 ? -4.713 -8.626 2.447 1.00 97.38 76 LYS A C 1
ATOM 623 O O . LYS A 1 76 ? -3.935 -9.115 1.630 1.00 97.38 76 LYS A O 1
ATOM 628 N N . GLN A 1 77 ? -4.938 -7.309 2.526 1.00 97.62 77 GLN A N 1
ATOM 629 C CA . GLN A 1 77 ? -4.271 -6.326 1.659 1.00 97.62 77 GLN A CA 1
ATOM 630 C C . GLN A 1 77 ? -2.745 -6.428 1.782 1.00 97.62 77 GLN A C 1
ATOM 632 O O . GLN A 1 77 ? -2.041 -6.537 0.776 1.00 97.62 77 GLN A O 1
ATOM 637 N N . TYR A 1 78 ? -2.238 -6.448 3.015 1.00 97.88 78 TYR A N 1
ATOM 638 C CA . TYR A 1 78 ? -0.814 -6.558 3.308 1.00 97.88 78 TYR A CA 1
ATOM 639 C C . TYR A 1 78 ? -0.210 -7.836 2.714 1.00 97.88 78 TYR A C 1
ATOM 641 O O . TYR A 1 78 ? 0.702 -7.768 1.894 1.00 97.88 78 TYR A O 1
ATOM 649 N N . SER A 1 79 ? -0.730 -9.000 3.102 1.00 96.81 79 SER A N 1
ATOM 650 C CA . SER A 1 79 ? -0.116 -10.297 2.796 1.00 96.81 79 SER A CA 1
ATOM 651 C C . SER A 1 79 ? -0.254 -10.706 1.329 1.00 96.81 79 SER A C 1
ATOM 653 O O . SER A 1 79 ? 0.659 -11.311 0.763 1.00 96.81 79 SER A O 1
ATOM 655 N N . GLN A 1 80 ? -1.385 -10.391 0.693 1.00 96.81 80 GLN A N 1
ATOM 656 C CA . GLN A 1 80 ? -1.681 -10.878 -0.655 1.00 96.81 80 GLN A CA 1
ATOM 657 C C . GLN A 1 80 ? -1.198 -9.930 -1.753 1.00 96.81 80 GLN A C 1
ATOM 659 O O . GLN A 1 80 ? -0.865 -10.413 -2.838 1.00 96.81 80 GLN A O 1
ATOM 664 N N . LEU A 1 81 ? -1.115 -8.624 -1.468 1.00 97.69 81 LEU A N 1
ATOM 665 C CA . LEU A 1 81 ? -0.760 -7.592 -2.442 1.00 97.69 81 LEU A CA 1
ATOM 666 C C . LEU A 1 81 ? 0.523 -6.847 -2.058 1.00 97.69 81 LEU A C 1
ATOM 668 O O . LEU A 1 81 ? 1.540 -6.985 -2.740 1.00 97.69 81 LEU A O 1
ATOM 672 N N . TYR A 1 82 ? 0.495 -6.067 -0.977 1.00 98.00 82 TYR A N 1
ATOM 673 C CA . TYR A 1 82 ? 1.551 -5.086 -0.709 1.00 98.00 82 TYR A CA 1
ATOM 674 C C . TYR A 1 82 ? 2.889 -5.710 -0.319 1.00 98.00 82 TYR A C 1
ATOM 676 O O . TYR A 1 82 ? 3.917 -5.198 -0.740 1.00 98.00 82 TYR A O 1
ATOM 684 N N . ALA A 1 83 ? 2.908 -6.835 0.399 1.00 97.00 83 ALA A N 1
ATOM 685 C CA . ALA A 1 83 ? 4.150 -7.534 0.729 1.00 97.00 83 ALA A CA 1
ATOM 686 C C . ALA A 1 83 ? 4.892 -8.024 -0.524 1.00 97.00 83 ALA A C 1
ATOM 688 O O . ALA A 1 83 ? 6.114 -7.918 -0.608 1.00 97.00 83 ALA A O 1
ATOM 689 N N . LYS A 1 84 ? 4.152 -8.505 -1.531 1.00 95.38 84 LYS A N 1
ATOM 690 C CA . LYS A 1 84 ? 4.730 -8.951 -2.806 1.00 95.38 84 LYS A CA 1
ATOM 691 C C . LYS A 1 84 ? 5.218 -7.769 -3.637 1.00 95.38 84 LYS A C 1
ATOM 693 O O . LYS A 1 84 ? 6.333 -7.800 -4.142 1.00 95.38 84 LYS A O 1
ATOM 698 N N . LEU A 1 85 ? 4.409 -6.714 -3.739 1.00 96.56 85 LEU A N 1
ATOM 699 C CA . LEU A 1 85 ? 4.789 -5.490 -4.446 1.00 96.56 85 LEU A CA 1
ATOM 700 C C . LEU A 1 85 ? 6.020 -4.824 -3.825 1.00 96.56 85 LEU A C 1
ATOM 702 O O . LEU A 1 85 ? 6.933 -4.433 -4.546 1.00 96.56 85 LEU A O 1
ATOM 706 N N . TYR A 1 86 ? 6.067 -4.742 -2.497 1.00 96.69 86 TYR A N 1
ATOM 707 C CA . TYR A 1 86 ? 7.202 -4.186 -1.772 1.00 96.69 86 TYR A CA 1
ATOM 708 C C . TYR A 1 86 ? 8.478 -5.002 -2.001 1.00 96.69 86 TYR A C 1
ATOM 710 O O . TYR A 1 86 ? 9.532 -4.417 -2.211 1.00 96.69 86 TYR A O 1
ATOM 718 N N . ALA A 1 87 ? 8.396 -6.337 -2.049 1.00 94.12 87 ALA A N 1
ATOM 719 C CA . ALA A 1 87 ? 9.551 -7.180 -2.367 1.00 94.12 87 ALA A CA 1
ATOM 720 C C . ALA A 1 87 ? 10.121 -6.898 -3.772 1.00 94.12 87 ALA A C 1
ATOM 722 O O . ALA A 1 87 ? 11.337 -6.850 -3.945 1.00 94.12 87 ALA A O 1
ATOM 723 N N . ILE A 1 88 ? 9.255 -6.652 -4.761 1.00 94.19 88 ILE A N 1
ATOM 724 C CA . ILE A 1 88 ? 9.671 -6.280 -6.123 1.00 94.19 88 ILE A CA 1
ATOM 725 C C . ILE A 1 88 ? 10.348 -4.901 -6.127 1.00 94.19 88 ILE A C 1
ATOM 727 O O . ILE A 1 88 ? 11.378 -4.717 -6.774 1.00 94.19 88 ILE A O 1
ATOM 731 N N . VAL A 1 89 ? 9.802 -3.933 -5.381 1.00 95.12 89 VAL A N 1
ATOM 732 C CA . VAL A 1 89 ? 10.439 -2.618 -5.201 1.00 95.12 89 VAL A CA 1
ATOM 733 C C . VAL A 1 89 ? 11.805 -2.782 -4.534 1.00 95.12 89 VAL A C 1
ATOM 735 O O . VAL A 1 89 ? 12.794 -2.311 -5.082 1.00 95.12 89 VAL A O 1
ATOM 738 N N . ALA A 1 90 ? 11.896 -3.535 -3.436 1.00 94.38 90 ALA A N 1
ATOM 739 C CA . ALA A 1 90 ? 13.150 -3.805 -2.735 1.00 94.38 90 ALA A CA 1
ATOM 740 C C . ALA A 1 90 ? 14.208 -4.450 -3.647 1.00 94.38 90 ALA A C 1
ATOM 742 O O . ALA A 1 90 ? 15.384 -4.109 -3.554 1.00 94.38 90 ALA A O 1
ATOM 743 N N . GLN A 1 91 ? 13.808 -5.334 -4.569 1.00 92.12 91 GLN A N 1
ATOM 744 C CA . GLN A 1 91 ? 14.714 -5.893 -5.575 1.00 92.12 91 GLN A CA 1
ATOM 745 C C . GLN A 1 91 ? 15.291 -4.805 -6.496 1.00 92.12 91 GLN A C 1
ATOM 747 O O . GLN A 1 91 ? 16.501 -4.771 -6.728 1.00 92.12 91 GLN A O 1
ATOM 752 N N . SER A 1 92 ? 14.444 -3.907 -7.008 1.00 93.31 92 SER A N 1
ATOM 753 C CA . SER A 1 92 ? 14.871 -2.762 -7.825 1.00 93.31 92 SER A CA 1
ATOM 754 C C . SER A 1 92 ? 15.817 -1.833 -7.048 1.00 93.31 92 SER A C 1
ATOM 756 O O . SER A 1 92 ? 16.846 -1.407 -7.573 1.00 93.31 92 SER A O 1
ATOM 758 N N . GLU A 1 93 ? 15.509 -1.551 -5.782 1.00 93.50 93 GLU A N 1
ATOM 759 C CA . GLU A 1 93 ? 16.330 -0.702 -4.905 1.00 93.50 93 GLU A CA 1
ATOM 760 C C . GLU A 1 93 ? 17.678 -1.343 -4.569 1.00 93.50 93 GLU A C 1
ATOM 762 O O . GLU A 1 93 ? 18.718 -0.684 -4.613 1.00 93.50 93 GLU A O 1
ATOM 767 N N . TYR A 1 94 ? 17.695 -2.654 -4.333 1.00 92.56 94 TYR A N 1
ATOM 768 C CA . TYR A 1 94 ? 18.937 -3.386 -4.128 1.00 92.56 94 TYR A CA 1
ATOM 769 C C . TYR A 1 94 ? 19.822 -3.368 -5.379 1.00 92.56 94 TYR A C 1
ATOM 771 O O . TYR A 1 94 ? 21.038 -3.202 -5.269 1.00 92.56 94 TYR A O 1
ATOM 779 N N . PHE A 1 95 ? 19.233 -3.481 -6.576 1.00 91.19 95 PHE A N 1
ATOM 780 C CA . PHE A 1 95 ? 19.981 -3.336 -7.825 1.00 91.19 95 PHE A CA 1
ATOM 781 C C . PHE A 1 95 ? 20.620 -1.946 -7.943 1.00 91.19 95 PHE A C 1
ATOM 783 O O . PHE A 1 95 ? 21.797 -1.847 -8.293 1.00 91.19 95 PHE A O 1
ATOM 790 N N . ARG A 1 96 ? 19.886 -0.880 -7.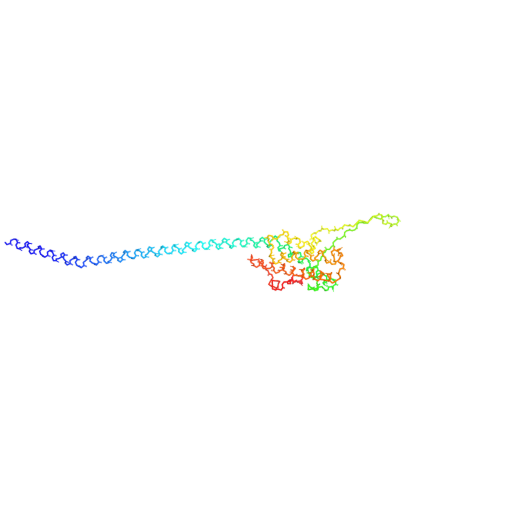595 1.00 92.38 96 ARG A N 1
ATOM 791 C CA . ARG A 1 96 ? 20.421 0.491 -7.563 1.00 92.38 96 ARG A CA 1
ATOM 792 C C . ARG A 1 96 ? 21.615 0.610 -6.620 1.00 92.38 96 ARG A C 1
ATOM 794 O O . ARG A 1 96 ? 22.673 1.073 -7.041 1.00 92.38 96 ARG A O 1
ATOM 801 N N . TYR A 1 97 ? 21.472 0.130 -5.386 1.00 93.00 97 TYR A N 1
ATOM 802 C CA . TYR A 1 97 ? 22.564 0.092 -4.412 1.00 93.00 97 TYR A CA 1
ATOM 803 C C . TYR A 1 97 ? 23.777 -0.694 -4.937 1.00 93.00 97 TYR A C 1
ATOM 805 O O . TYR A 1 97 ? 24.920 -0.246 -4.819 1.00 93.00 97 TYR A O 1
ATOM 813 N N . PHE A 1 98 ? 23.546 -1.862 -5.544 1.00 91.81 98 PHE A N 1
ATOM 814 C CA . PHE A 1 98 ? 24.607 -2.700 -6.099 1.00 91.81 98 PHE A CA 1
ATOM 815 C C . PHE A 1 98 ? 25.360 -1.984 -7.231 1.00 91.81 98 PHE A C 1
ATOM 817 O O . PHE A 1 98 ? 26.594 -1.994 -7.257 1.00 91.81 98 PHE A O 1
ATOM 824 N N . ALA A 1 99 ? 24.631 -1.329 -8.139 1.00 92.25 99 ALA A N 1
ATOM 825 C CA . ALA A 1 99 ? 25.200 -0.561 -9.242 1.00 92.25 99 ALA A CA 1
ATOM 826 C C . ALA A 1 99 ? 26.063 0.609 -8.747 1.00 92.25 99 ALA A C 1
ATOM 828 O O . ALA A 1 99 ? 27.174 0.812 -9.243 1.00 92.25 99 ALA A O 1
ATOM 829 N N . GLU A 1 100 ? 25.608 1.324 -7.722 1.00 92.94 100 GLU A N 1
ATOM 830 C CA . GLU A 1 100 ? 26.383 2.404 -7.118 1.00 92.94 100 GLU A CA 1
ATOM 831 C C . GLU A 1 100 ? 27.655 1.862 -6.449 1.00 92.94 100 GLU A C 1
ATOM 833 O O . GLU A 1 100 ? 28.762 2.320 -6.740 1.00 92.94 100 GLU A O 1
ATOM 838 N N . LYS A 1 101 ? 27.522 0.830 -5.607 1.00 92.50 101 LYS A N 1
ATOM 839 C CA . LYS A 1 101 ? 28.624 0.304 -4.790 1.00 92.50 101 LYS A CA 1
ATOM 840 C C . LYS A 1 101 ? 29.731 -0.368 -5.599 1.00 92.50 101 LYS A C 1
ATOM 842 O O . LYS A 1 101 ? 30.903 -0.210 -5.261 1.00 92.50 101 LYS A O 1
ATOM 847 N N . TYR A 1 102 ? 29.377 -1.152 -6.616 1.00 92.81 102 TYR A N 1
ATOM 848 C CA . TYR A 1 102 ? 30.340 -1.991 -7.342 1.00 92.81 102 TYR A CA 1
ATOM 849 C C . TYR A 1 102 ? 30.686 -1.465 -8.735 1.00 92.81 102 TYR A C 1
ATOM 851 O O . TYR A 1 102 ? 31.746 -1.808 -9.260 1.00 92.81 102 TYR A O 1
ATOM 859 N N . HIS A 1 103 ? 29.834 -0.623 -9.326 1.00 91.31 103 HIS A N 1
ATOM 860 C CA . HIS A 1 103 ? 30.060 -0.063 -10.661 1.00 91.31 103 HIS A CA 1
ATOM 861 C C . HIS A 1 103 ? 30.236 1.461 -10.663 1.00 91.31 103 HIS A C 1
ATOM 863 O O . HIS A 1 103 ? 30.588 2.015 -11.702 1.00 91.31 103 HIS A O 1
ATOM 869 N N . GLY A 1 104 ? 30.035 2.142 -9.527 1.00 92.06 104 GLY A N 1
ATOM 870 C CA . GLY A 1 104 ? 30.125 3.603 -9.442 1.00 92.06 104 GLY A CA 1
ATOM 871 C C . GLY A 1 104 ? 29.031 4.320 -10.237 1.00 92.06 104 GLY A C 1
ATOM 872 O O . GLY A 1 104 ? 29.195 5.486 -10.593 1.00 92.06 104 GLY A O 1
ATOM 873 N N . LEU A 1 105 ? 27.938 3.620 -10.558 1.00 92.06 105 LEU A N 1
ATOM 874 C CA . LEU A 1 105 ? 26.826 4.149 -11.338 1.00 92.06 105 LEU A CA 1
ATOM 875 C C . LEU A 1 105 ? 25.741 4.656 -10.388 1.00 92.06 105 LEU A C 1
ATOM 877 O O . LEU A 1 105 ? 25.052 3.863 -9.751 1.00 92.06 105 LEU A O 1
ATOM 881 N N . ASN A 1 106 ? 25.594 5.977 -10.296 1.00 92.25 106 ASN A N 1
ATOM 882 C CA . ASN A 1 106 ? 24.552 6.598 -9.487 1.00 92.25 106 ASN A CA 1
ATOM 883 C C . ASN A 1 106 ? 23.296 6.841 -10.333 1.00 92.25 106 ASN A C 1
ATOM 885 O O . ASN A 1 106 ? 23.341 7.571 -11.325 1.00 92.25 106 ASN A O 1
ATOM 889 N N . TYR A 1 107 ? 22.185 6.247 -9.909 1.00 92.12 107 TYR A N 1
ATOM 890 C CA . TYR A 1 107 ? 20.874 6.408 -10.523 1.00 92.12 107 TYR A CA 1
ATOM 891 C C . TYR A 1 107 ? 19.866 6.878 -9.471 1.00 92.12 107 TYR A C 1
ATOM 893 O O . TYR A 1 107 ? 19.245 6.036 -8.816 1.00 92.12 107 TYR A O 1
ATOM 901 N N . PRO A 1 108 ? 19.683 8.196 -9.289 1.00 91.06 108 PRO A N 1
ATOM 902 C CA . PRO A 1 108 ? 18.720 8.726 -8.331 1.00 91.06 108 PRO A CA 1
ATOM 903 C C . PRO A 1 108 ? 17.322 8.140 -8.559 1.00 91.06 108 PRO A C 1
ATOM 905 O O . PRO A 1 108 ? 16.867 8.030 -9.698 1.00 91.06 108 PRO A O 1
ATOM 908 N N . SER A 1 109 ? 16.617 7.780 -7.483 1.00 87.56 109 SER A N 1
ATOM 909 C CA . SER A 1 109 ? 15.264 7.201 -7.567 1.00 87.56 109 SER A CA 1
ATOM 910 C C . SER A 1 109 ? 14.257 8.133 -8.245 1.00 87.56 109 SER A C 1
ATOM 912 O O . SER A 1 109 ? 13.279 7.680 -8.833 1.00 87.56 109 SER A O 1
ATOM 914 N N . ASP A 1 110 ? 14.512 9.439 -8.209 1.00 89.81 110 ASP A N 1
ATOM 915 C CA . ASP A 1 110 ? 13.673 10.426 -8.872 1.00 89.81 110 ASP A CA 1
ATOM 916 C C . ASP A 1 110 ? 13.814 10.457 -10.389 1.00 89.81 110 ASP A C 1
ATOM 918 O O . ASP A 1 110 ? 12.832 10.844 -11.024 1.00 89.81 110 ASP A O 1
ATOM 922 N N . ASP A 1 111 ? 14.965 10.027 -10.916 1.00 91.81 111 ASP A N 1
ATOM 923 C CA . ASP A 1 111 ? 15.311 9.983 -12.344 1.00 91.81 111 ASP A CA 1
ATOM 924 C C . ASP A 1 111 ? 15.156 8.575 -12.929 1.00 91.81 111 ASP A C 1
ATOM 926 O O . ASP A 1 111 ? 14.899 8.406 -14.117 1.00 91.81 111 ASP A O 1
ATOM 930 N N . VAL A 1 112 ? 15.325 7.547 -12.095 1.00 92.56 112 VAL A N 1
ATOM 931 C CA . VAL A 1 112 ? 15.108 6.142 -12.443 1.00 92.56 112 VAL A CA 1
ATOM 932 C C . VAL A 1 112 ? 14.242 5.530 -11.346 1.00 92.56 112 VAL A C 1
ATOM 934 O O . VAL A 1 112 ? 14.778 4.996 -10.377 1.00 92.56 112 VAL A O 1
ATOM 937 N N . PRO A 1 113 ? 12.905 5.607 -11.453 1.00 93.00 113 PRO A N 1
ATOM 938 C CA . PRO A 1 113 ? 11.994 5.176 -10.391 1.00 93.00 113 PRO A CA 1
ATOM 939 C C . PRO A 1 113 ? 11.950 3.661 -10.191 1.00 93.00 113 PRO A C 1
ATOM 941 O O . PRO A 1 113 ? 11.579 3.204 -9.114 1.00 93.00 113 PRO A O 1
ATOM 944 N N . PHE A 1 114 ? 12.307 2.874 -11.208 1.00 94.38 114 PHE A N 1
ATOM 945 C CA . PHE A 1 114 ? 12.252 1.418 -11.140 1.00 94.38 114 PHE A CA 1
ATOM 946 C C . PHE A 1 114 ? 13.243 0.760 -12.108 1.00 94.38 114 PHE A C 1
ATOM 948 O O . PHE A 1 114 ? 13.336 1.165 -13.269 1.00 94.38 114 PHE A O 1
ATOM 955 N N . PHE A 1 115 ? 13.934 -0.282 -11.643 1.00 91.94 115 PHE A N 1
ATOM 956 C CA . PHE A 1 115 ? 14.825 -1.122 -12.442 1.00 91.94 115 PHE A CA 1
ATOM 957 C C . PHE A 1 115 ? 14.159 -2.437 -12.838 1.00 91.94 115 PHE A C 1
ATOM 959 O O . PHE A 1 115 ? 13.631 -3.159 -11.998 1.00 91.94 115 PHE A O 1
ATOM 966 N N . GLU A 1 116 ? 14.254 -2.783 -14.120 1.00 88.69 116 GLU A N 1
ATOM 967 C CA . GLU A 1 116 ? 13.854 -4.093 -14.634 1.00 88.69 116 GLU A CA 1
ATOM 968 C C . GLU A 1 116 ? 15.082 -4.964 -14.879 1.00 88.69 116 GLU A C 1
ATOM 970 O O . GLU A 1 116 ? 16.079 -4.498 -15.436 1.00 88.69 116 GLU A O 1
ATOM 975 N N . ILE A 1 117 ? 14.991 -6.242 -14.513 1.00 83.56 117 ILE A N 1
ATOM 976 C CA . ILE A 1 117 ? 16.058 -7.215 -14.738 1.00 83.56 117 ILE A CA 1
ATOM 977 C C . ILE A 1 117 ? 15.601 -8.181 -15.827 1.00 83.56 117 ILE A C 1
ATOM 979 O O . ILE A 1 117 ? 14.620 -8.898 -15.664 1.00 83.56 117 ILE A O 1
ATOM 983 N N . HIS A 1 118 ? 16.337 -8.209 -16.937 1.00 79.94 118 HIS A N 1
ATOM 984 C CA . HIS A 1 118 ? 16.054 -9.075 -18.080 1.00 79.94 118 HIS A CA 1
ATOM 985 C C . HIS A 1 118 ? 17.147 -10.138 -18.210 1.00 79.94 118 HIS A C 1
ATOM 987 O O . HIS A 1 118 ? 18.335 -9.813 -18.246 1.00 79.94 118 HIS A O 1
ATOM 993 N N . GLY A 1 119 ? 16.756 -11.410 -18.299 1.00 74.19 119 GLY A N 1
ATOM 994 C CA . GLY A 1 119 ? 17.666 -12.535 -18.519 1.00 74.19 119 GLY A CA 1
ATOM 995 C C . GLY A 1 119 ? 17.501 -13.109 -19.923 1.00 74.19 119 GLY A C 1
ATOM 996 O O . GLY A 1 119 ? 16.385 -13.383 -20.353 1.00 74.19 119 GLY A O 1
ATOM 997 N N . LYS A 1 120 ? 18.602 -13.333 -20.646 1.00 79.12 120 LYS A N 1
ATOM 998 C CA . LYS A 1 120 ? 18.571 -13.939 -21.987 1.00 79.12 120 LYS A CA 1
ATOM 999 C C . LYS A 1 120 ? 19.594 -15.063 -22.094 1.00 79.12 120 LYS A C 1
ATOM 1001 O O . LYS A 1 120 ? 20.789 -14.837 -21.915 1.00 79.12 120 LYS A O 1
ATOM 1006 N N . ARG A 1 121 ? 19.140 -16.273 -22.426 1.00 78.12 121 ARG A N 1
ATOM 1007 C CA . ARG A 1 121 ? 19.998 -17.412 -22.774 1.00 78.12 121 ARG A CA 1
ATOM 1008 C C . ARG A 1 121 ? 20.130 -17.484 -24.287 1.00 78.12 121 ARG A C 1
ATOM 1010 O O . ARG A 1 121 ? 19.132 -17.464 -24.995 1.00 78.12 121 ARG A O 1
ATOM 1017 N N . THR A 1 122 ? 21.357 -17.586 -24.786 1.00 79.00 122 THR A N 1
ATOM 1018 C CA . THR A 1 122 ? 21.612 -17.809 -26.214 1.00 79.00 122 THR A CA 1
ATOM 1019 C C . THR A 1 122 ? 22.345 -19.131 -26.388 1.00 79.00 122 THR A C 1
ATOM 1021 O O . THR A 1 122 ? 23.480 -19.270 -25.944 1.00 79.00 122 THR A O 1
ATOM 1024 N N . GLU A 1 123 ? 21.703 -20.097 -27.035 1.00 79.00 123 GLU A N 1
ATOM 1025 C CA . GLU A 1 123 ? 22.329 -21.336 -27.481 1.00 79.00 123 GLU A CA 1
ATOM 1026 C C . GLU A 1 123 ? 22.853 -21.157 -28.904 1.00 79.00 123 GLU A C 1
ATOM 1028 O O . GLU A 1 123 ? 22.104 -20.814 -29.822 1.00 79.00 123 GLU A O 1
ATOM 1033 N N . MET A 1 124 ? 24.147 -21.399 -29.097 1.00 80.69 124 MET A N 1
ATOM 1034 C CA . MET A 1 124 ? 24.796 -21.349 -30.405 1.00 80.69 124 MET A CA 1
ATOM 1035 C C . MET A 1 124 ? 25.333 -22.736 -30.741 1.00 80.69 124 MET A C 1
ATOM 1037 O O . MET A 1 124 ? 26.136 -23.295 -29.997 1.00 80.69 124 MET A O 1
ATOM 1041 N N . LYS A 1 125 ? 24.901 -23.294 -31.872 1.00 80.62 125 LYS A N 1
ATOM 1042 C CA . LYS A 1 125 ? 25.537 -24.464 -32.483 1.00 80.62 125 LYS A CA 1
ATOM 1043 C C . LYS A 1 125 ? 26.509 -23.956 -33.530 1.00 80.62 125 LYS A C 1
ATOM 1045 O O . LYS A 1 125 ? 26.093 -23.209 -34.412 1.00 80.62 125 LYS A O 1
ATOM 1050 N N . ALA A 1 126 ? 27.766 -24.363 -33.443 1.00 81.25 126 ALA A N 1
ATOM 1051 C CA . ALA A 1 126 ? 28.783 -24.062 -34.439 1.00 81.25 126 ALA A CA 1
ATOM 1052 C C . ALA A 1 126 ? 29.383 -25.361 -34.982 1.00 81.25 126 ALA A C 1
ATOM 1054 O O . ALA A 1 126 ? 29.441 -26.370 -34.278 1.00 81.25 126 ALA A O 1
ATOM 1055 N N . ASP A 1 127 ? 29.804 -25.326 -36.240 1.00 76.38 127 ASP A N 1
ATOM 1056 C CA . ASP A 1 127 ? 30.595 -26.385 -36.851 1.00 76.38 127 ASP A CA 1
ATOM 1057 C C . ASP A 1 127 ? 31.986 -26.428 -36.200 1.00 76.38 127 ASP A C 1
ATOM 1059 O O . ASP A 1 127 ? 32.676 -25.410 -36.099 1.00 76.38 127 ASP A O 1
ATOM 1063 N N . LEU A 1 128 ? 32.382 -27.621 -35.756 1.00 77.62 128 LEU A N 1
ATOM 1064 C CA . LEU A 1 128 ? 33.594 -27.884 -34.986 1.00 77.62 128 LEU A CA 1
ATOM 1065 C C . LEU A 1 128 ? 34.880 -27.553 -35.761 1.00 77.62 128 LEU A C 1
ATOM 1067 O O . LEU A 1 128 ? 35.900 -27.261 -35.143 1.00 77.62 128 LEU A O 1
ATOM 1071 N N . PHE A 1 129 ? 34.834 -27.596 -37.097 1.00 79.38 129 PHE A N 1
ATOM 1072 C CA . PHE A 1 129 ? 36.015 -27.412 -37.947 1.00 79.38 129 PHE A CA 1
ATOM 1073 C C . PHE A 1 129 ? 36.022 -26.093 -38.723 1.00 79.38 129 PHE A C 1
ATOM 1075 O O . PHE A 1 129 ? 37.097 -25.597 -39.052 1.00 79.38 129 PHE A O 1
ATOM 1082 N N . SER A 1 130 ? 34.853 -25.513 -39.017 1.00 74.56 130 SER A N 1
ATOM 1083 C CA . SER A 1 130 ? 34.755 -24.262 -39.788 1.00 74.56 130 SER A CA 1
ATOM 1084 C C . SER A 1 130 ? 34.425 -23.029 -38.942 1.00 74.56 130 SER A C 1
ATOM 1086 O O . SER A 1 130 ? 34.399 -21.922 -39.476 1.00 74.56 130 SER A O 1
ATOM 1088 N N . SER A 1 131 ? 34.153 -23.200 -37.641 1.00 63.31 131 SER A N 1
ATOM 1089 C CA . SER A 1 131 ? 33.675 -22.141 -36.734 1.00 63.31 131 SER A CA 1
ATOM 1090 C C . SER A 1 131 ? 32.384 -21.452 -37.211 1.00 63.31 131 SER A C 1
ATOM 1092 O O . SER A 1 131 ? 32.001 -20.406 -36.686 1.00 63.31 131 SER A O 1
ATOM 1094 N N . THR A 1 132 ? 31.694 -22.023 -38.203 1.00 72.75 132 THR A N 1
ATOM 1095 C CA . THR A 1 132 ? 30.485 -21.442 -38.791 1.00 72.75 132 THR A CA 1
ATOM 1096 C C . THR A 1 132 ? 29.301 -21.704 -37.870 1.00 72.75 132 THR A C 1
ATOM 1098 O O . THR A 1 132 ? 29.063 -22.843 -37.470 1.00 72.75 132 THR A O 1
ATOM 1101 N N . ILE A 1 133 ? 28.541 -20.662 -37.524 1.00 74.75 133 ILE A N 1
ATOM 1102 C CA . ILE A 1 133 ? 27.342 -20.786 -36.685 1.00 74.75 133 ILE A CA 1
ATOM 1103 C C . ILE A 1 133 ? 26.244 -21.484 -37.500 1.00 74.75 133 ILE A C 1
ATOM 1105 O O . ILE A 1 133 ? 25.755 -20.948 -38.490 1.00 74.75 133 ILE A O 1
ATOM 1109 N N . LEU A 1 134 ? 25.856 -22.684 -37.072 1.00 74.44 134 LEU A N 1
ATOM 1110 C CA . LEU A 1 134 ? 24.831 -23.529 -37.690 1.00 74.44 134 LEU A CA 1
ATOM 1111 C C . LEU A 1 134 ? 23.419 -23.173 -37.211 1.00 74.44 134 LEU A C 1
ATOM 1113 O O . LEU A 1 134 ? 22.457 -23.295 -37.963 1.00 74.44 134 LEU A O 1
ATOM 1117 N N . SER A 1 135 ? 23.275 -22.745 -35.956 1.00 74.31 135 SER A N 1
ATOM 1118 C CA . SER A 1 135 ? 22.004 -22.234 -35.434 1.00 74.31 135 SER A CA 1
ATOM 1119 C C . SER A 1 135 ? 22.223 -21.395 -34.184 1.00 74.31 135 SER A C 1
ATOM 1121 O O . SER A 1 135 ? 22.997 -21.793 -33.314 1.00 74.31 135 SER A O 1
ATOM 1123 N N . GLN A 1 136 ? 21.477 -20.304 -34.049 1.00 70.81 136 GLN A N 1
ATOM 1124 C CA . GLN A 1 136 ? 21.422 -19.494 -32.838 1.00 70.81 136 GLN A CA 1
ATOM 1125 C C . GLN A 1 136 ? 19.976 -19.457 -32.340 1.00 70.81 136 GLN A C 1
ATOM 1127 O O . GLN A 1 136 ? 19.090 -18.986 -33.051 1.00 70.81 136 GLN A O 1
ATOM 1132 N N . LYS A 1 137 ? 19.730 -19.967 -31.133 1.00 75.94 137 LYS A N 1
ATOM 1133 C CA . LYS A 1 137 ? 18.431 -19.895 -30.459 1.00 75.94 137 LYS A CA 1
ATOM 1134 C C . LYS A 1 137 ? 18.581 -18.996 -29.243 1.00 75.94 137 LYS A C 1
ATOM 1136 O O . LYS A 1 137 ? 19.443 -19.239 -28.407 1.00 75.94 137 LYS A O 1
ATOM 1141 N N . ALA A 1 138 ? 17.768 -17.953 -29.157 1.00 73.62 138 ALA A N 1
ATOM 1142 C CA . ALA A 1 138 ? 17.720 -17.094 -27.986 1.00 73.62 138 ALA A CA 1
ATOM 1143 C C . ALA A 1 138 ? 16.397 -17.307 -27.249 1.00 73.62 138 ALA A C 1
ATOM 1145 O O . ALA A 1 138 ? 15.338 -17.266 -27.869 1.00 73.62 138 ALA A O 1
ATOM 1146 N N . GLU A 1 139 ? 16.474 -17.525 -25.944 1.00 77.88 139 GLU A N 1
ATOM 1147 C CA . GLU A 1 139 ? 15.333 -17.688 -25.049 1.00 77.88 139 GLU A CA 1
ATOM 1148 C C . GLU A 1 139 ? 15.426 -16.644 -23.935 1.00 77.88 139 GLU A C 1
ATOM 1150 O O . GLU A 1 139 ? 16.498 -16.427 -23.360 1.00 77.88 139 GLU A O 1
ATOM 1155 N N . GLU A 1 140 ? 14.314 -15.976 -23.644 1.00 76.75 140 GLU A N 1
ATOM 1156 C CA . GLU A 1 140 ? 14.198 -15.145 -22.447 1.00 76.75 140 GLU A CA 1
ATOM 1157 C C . GLU A 1 140 ? 14.059 -16.055 -21.227 1.00 76.75 140 GLU A C 1
ATOM 1159 O O . GLU A 1 140 ? 13.293 -17.018 -21.229 1.00 76.75 140 GLU A O 1
ATOM 1164 N N . ILE A 1 141 ? 14.851 -15.774 -20.198 1.00 78.06 141 ILE A N 1
ATOM 1165 C CA . ILE A 1 141 ? 14.804 -16.498 -18.934 1.00 78.06 141 ILE A CA 1
ATOM 1166 C C . ILE A 1 141 ? 13.771 -15.798 -18.061 1.00 78.06 141 ILE A C 1
ATOM 1168 O O . ILE A 1 141 ? 13.927 -14.615 -17.758 1.00 78.06 141 ILE A O 1
ATOM 1172 N N . THR A 1 142 ? 12.750 -16.534 -17.631 1.00 76.31 142 THR A N 1
ATOM 1173 C CA . THR A 1 142 ? 11.784 -16.090 -16.620 1.00 76.31 142 THR A CA 1
ATOM 1174 C C . THR A 1 142 ? 12.037 -16.874 -15.335 1.00 76.31 142 THR A C 1
ATOM 1176 O O . THR A 1 142 ? 11.766 -18.073 -15.274 1.00 76.31 142 THR A O 1
ATOM 1179 N N . ASP A 1 143 ? 12.601 -16.211 -14.329 1.00 80.62 143 ASP A N 1
ATOM 1180 C CA . ASP A 1 143 ? 12.816 -16.732 -12.979 1.00 80.62 143 ASP A CA 1
ATOM 1181 C C . ASP A 1 143 ? 12.332 -15.720 -11.926 1.00 80.62 143 ASP A C 1
ATOM 1183 O O . ASP A 1 143 ? 11.814 -14.661 -12.266 1.00 80.62 143 ASP A O 1
ATOM 1187 N N . SER A 1 144 ? 12.497 -16.022 -10.636 1.00 72.75 144 SER A N 1
ATOM 1188 C CA . SER A 1 144 ? 12.012 -15.159 -9.549 1.00 72.75 144 SER A CA 1
ATOM 1189 C C . SER A 1 144 ? 12.589 -13.737 -9.550 1.00 72.75 144 SER A C 1
ATOM 1191 O O . SER A 1 144 ? 12.019 -12.869 -8.898 1.00 72.75 144 SER A O 1
ATOM 1193 N N . VAL A 1 145 ? 13.715 -13.503 -10.232 1.00 74.31 145 VAL A N 1
ATOM 1194 C CA . VAL A 1 145 ? 14.371 -12.195 -10.340 1.00 74.31 145 VAL A CA 1
ATOM 1195 C C . VAL A 1 145 ? 13.950 -11.488 -11.630 1.00 74.31 145 VAL A C 1
ATOM 1197 O O . VAL A 1 145 ? 13.722 -10.279 -11.619 1.00 74.31 145 VAL A O 1
ATOM 1200 N N . THR A 1 146 ? 13.823 -12.218 -12.740 1.00 80.25 146 THR A N 1
ATOM 1201 C CA . THR A 1 146 ? 13.506 -11.639 -14.058 1.00 80.25 146 THR A CA 1
ATOM 1202 C C . THR A 1 146 ? 12.014 -11.589 -14.379 1.00 80.25 146 THR A C 1
ATOM 1204 O O . THR A 1 146 ? 11.613 -10.940 -15.343 1.00 80.25 146 THR A O 1
ATOM 1207 N N . GLU A 1 147 ? 11.171 -12.258 -13.588 1.00 79.62 147 GLU A N 1
ATOM 1208 C CA . GLU A 1 147 ? 9.727 -12.326 -13.816 1.00 79.62 147 GLU A CA 1
ATOM 1209 C C . GLU A 1 147 ? 9.019 -10.988 -13.614 1.00 79.62 147 GLU A C 1
ATOM 1211 O O . GLU A 1 147 ? 7.914 -10.866 -14.111 1.00 79.62 147 GLU A O 1
ATOM 1216 N N . TYR A 1 148 ? 9.575 -9.989 -12.925 1.00 79.62 148 TYR A N 1
ATOM 1217 C CA . TYR A 1 148 ? 8.828 -8.765 -12.605 1.00 79.62 148 TYR A CA 1
ATOM 1218 C C . TYR A 1 148 ? 9.334 -7.533 -13.364 1.00 79.62 148 TYR A C 1
ATOM 1220 O O . TYR A 1 148 ? 10.337 -6.922 -13.001 1.00 79.62 148 TYR A O 1
ATOM 1228 N N . ASN A 1 149 ? 8.575 -7.118 -14.384 1.00 86.25 149 ASN A N 1
ATOM 1229 C CA . ASN A 1 149 ? 8.724 -5.829 -15.070 1.00 86.25 149 ASN A CA 1
ATOM 1230 C C . ASN A 1 149 ? 7.612 -4.823 -14.708 1.00 86.25 149 ASN A C 1
ATOM 1232 O O . ASN A 1 149 ? 6.627 -5.164 -14.040 1.00 86.25 149 ASN A O 1
ATOM 1236 N N . LYS A 1 150 ? 7.738 -3.571 -15.179 1.00 90.25 150 LYS A N 1
ATOM 1237 C CA . LYS A 1 150 ? 6.774 -2.501 -14.865 1.00 90.25 150 LYS A CA 1
ATOM 1238 C C . LYS A 1 150 ? 5.334 -2.857 -15.267 1.00 90.25 150 LYS A C 1
ATOM 1240 O O . LYS A 1 150 ? 4.382 -2.565 -14.537 1.00 90.25 150 LYS A O 1
ATOM 1245 N N . LYS A 1 151 ? 5.158 -3.546 -16.401 1.00 89.12 151 LYS A N 1
ATOM 1246 C CA . LYS A 1 151 ? 3.847 -4.0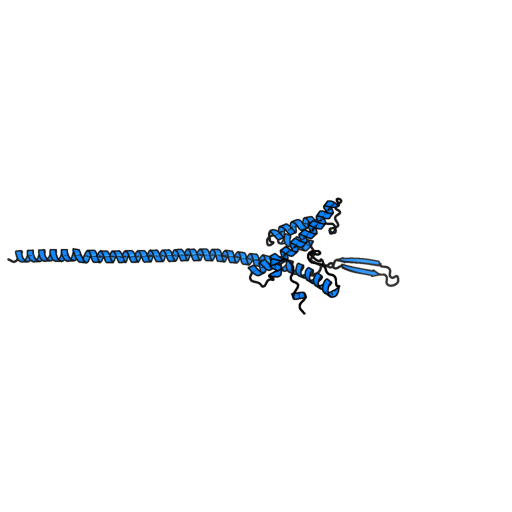23 -16.865 1.00 89.12 151 LYS A CA 1
ATOM 1247 C C . LYS A 1 151 ? 3.269 -5.087 -15.929 1.00 89.12 151 LYS A C 1
ATOM 1249 O O . LYS A 1 151 ? 2.088 -5.013 -15.596 1.00 89.12 151 LYS A O 1
ATOM 1254 N N . GLN A 1 152 ? 4.074 -6.051 -15.491 1.00 90.25 152 GLN A N 1
ATOM 1255 C CA . GLN A 1 152 ? 3.632 -7.130 -14.605 1.00 90.25 152 GLN A CA 1
ATOM 1256 C C . GLN A 1 152 ? 3.251 -6.626 -13.216 1.00 90.25 152 GLN A C 1
ATOM 1258 O O . GLN A 1 152 ? 2.251 -7.093 -12.679 1.00 90.25 152 GLN A O 1
ATOM 1263 N N . ILE A 1 153 ? 3.953 -5.623 -12.676 1.00 94.06 153 ILE A N 1
ATOM 1264 C CA . ILE A 1 153 ? 3.542 -4.932 -11.441 1.00 94.06 153 ILE A CA 1
ATOM 1265 C C . ILE A 1 153 ? 2.114 -4.392 -11.583 1.00 94.06 153 ILE A C 1
ATOM 1267 O O . ILE A 1 153 ? 1.254 -4.636 -10.735 1.00 94.06 153 ILE A O 1
ATOM 1271 N N . CYS A 1 154 ? 1.834 -3.693 -12.683 1.00 94.50 154 CYS A N 1
ATOM 1272 C CA . CYS A 1 154 ? 0.524 -3.085 -12.910 1.00 94.50 154 CYS A CA 1
ATOM 1273 C C . CYS A 1 154 ? -0.568 -4.121 -13.177 1.00 94.50 154 CYS A C 1
ATOM 1275 O O . CYS A 1 154 ? -1.683 -3.989 -12.672 1.00 94.50 154 CYS A O 1
ATOM 1277 N N . ASP A 1 155 ? -0.257 -5.172 -13.933 1.00 94.88 155 ASP A N 1
ATOM 1278 C CA . ASP A 1 155 ? -1.188 -6.272 -14.159 1.00 94.88 155 ASP A CA 1
ATOM 1279 C C . ASP A 1 155 ? -1.494 -7.026 -12.858 1.00 94.88 155 ASP A C 1
ATOM 1281 O O . ASP A 1 155 ? -2.655 -7.361 -12.623 1.00 94.88 155 ASP A O 1
ATOM 1285 N N . PHE A 1 156 ? -0.505 -7.200 -11.974 1.00 96.00 156 PHE A N 1
ATOM 1286 C CA . PHE A 1 156 ? -0.695 -7.786 -10.649 1.00 96.00 156 PHE A CA 1
ATOM 1287 C C . PHE A 1 156 ? -1.592 -6.919 -9.755 1.00 96.00 156 PHE A C 1
ATOM 1289 O O . PHE A 1 156 ? -2.514 -7.442 -9.130 1.00 96.00 156 PHE A O 1
ATOM 1296 N N . ILE A 1 157 ? -1.390 -5.595 -9.737 1.00 97.81 157 ILE A N 1
ATOM 1297 C CA . ILE A 1 157 ? -2.264 -4.659 -9.005 1.00 97.81 157 ILE A CA 1
ATOM 1298 C C . ILE A 1 157 ? -3.709 -4.772 -9.495 1.00 97.81 157 ILE A C 1
ATOM 1300 O O . ILE A 1 157 ? -4.631 -4.878 -8.691 1.00 97.81 157 ILE A O 1
ATOM 1304 N N . ILE A 1 158 ? -3.914 -4.757 -10.813 1.00 97.06 158 ILE A N 1
ATOM 1305 C CA . ILE A 1 158 ? -5.256 -4.782 -11.403 1.00 97.06 158 ILE A CA 1
ATOM 1306 C C . ILE A 1 158 ? -5.939 -6.134 -11.167 1.00 97.06 158 ILE A C 1
ATOM 1308 O O . ILE A 1 158 ? -7.142 -6.168 -10.913 1.00 97.06 158 ILE A O 1
ATOM 1312 N N . ALA A 1 159 ? -5.186 -7.236 -11.205 1.00 97.62 159 ALA A N 1
ATOM 1313 C CA . ALA A 1 159 ? -5.700 -8.565 -10.882 1.00 97.62 159 ALA A CA 1
ATOM 1314 C C . ALA A 1 159 ? -6.156 -8.689 -9.415 1.00 97.62 159 ALA A C 1
ATOM 1316 O O . ALA A 1 159 ? -7.092 -9.431 -9.139 1.00 97.62 159 ALA A O 1
ATOM 1317 N N . ASN A 1 160 ? -5.541 -7.932 -8.501 1.00 97.69 160 ASN A N 1
ATOM 1318 C CA . ASN A 1 160 ? -5.882 -7.876 -7.073 1.00 97.69 160 ASN A CA 1
ATOM 1319 C C . ASN A 1 160 ? -6.661 -6.593 -6.720 1.00 97.69 160 ASN A C 1
ATOM 1321 O O . ASN A 1 160 ? -6.525 -6.037 -5.628 1.00 97.69 160 ASN A O 1
ATOM 1325 N N . GLY A 1 161 ? -7.463 -6.084 -7.661 1.00 96.25 161 GLY A N 1
ATOM 1326 C CA . GLY A 1 161 ? -8.223 -4.844 -7.491 1.00 96.25 161 GLY A CA 1
ATOM 1327 C C . GLY A 1 161 ? -9.269 -4.881 -6.368 1.00 96.25 161 GLY A C 1
ATOM 1328 O O . GLY A 1 161 ? -9.703 -3.821 -5.928 1.00 96.25 161 GLY A O 1
ATOM 1329 N N . ASP A 1 162 ? -9.653 -6.067 -5.882 1.00 95.62 162 ASP A N 1
ATOM 1330 C CA . ASP A 1 162 ? -10.544 -6.254 -4.727 1.00 95.62 162 ASP A CA 1
ATOM 1331 C C . ASP A 1 162 ? -9.890 -5.846 -3.397 1.00 95.62 162 ASP A C 1
ATOM 1333 O O . ASP A 1 162 ? -10.589 -5.490 -2.448 1.00 95.62 162 ASP A O 1
ATOM 1337 N N . ILE A 1 163 ? -8.557 -5.887 -3.335 1.00 97.06 163 ILE A N 1
ATOM 1338 C CA . ILE A 1 163 ? -7.757 -5.535 -2.154 1.00 97.06 163 ILE A CA 1
ATOM 1339 C C . ILE A 1 163 ? -6.786 -4.373 -2.399 1.00 97.06 163 ILE A C 1
ATOM 1341 O O . ILE A 1 163 ? -6.178 -3.878 -1.454 1.00 97.06 163 ILE A O 1
ATOM 1345 N N . ALA A 1 164 ? -6.619 -3.900 -3.632 1.00 96.94 164 ALA A N 1
ATOM 1346 C CA . ALA A 1 164 ? -5.797 -2.728 -3.918 1.00 96.94 164 ALA A CA 1
ATOM 1347 C C . ALA A 1 164 ? -6.431 -1.439 -3.375 1.00 96.94 164 ALA A C 1
ATOM 1349 O O . ALA A 1 164 ? -7.648 -1.250 -3.447 1.00 96.94 164 ALA A O 1
ATOM 1350 N N . SER A 1 165 ? -5.609 -0.502 -2.881 1.00 96.44 165 SER A N 1
ATOM 1351 C CA . SER A 1 165 ? -6.117 0.834 -2.563 1.00 96.44 165 SER A CA 1
ATOM 1352 C C . SER A 1 165 ? -6.682 1.492 -3.824 1.00 96.44 165 SER A C 1
ATOM 1354 O O . SER A 1 165 ? -6.168 1.324 -4.935 1.00 96.44 165 SER A O 1
ATOM 1356 N N . GLN A 1 166 ? -7.744 2.288 -3.667 1.00 97.06 166 GLN A N 1
ATOM 1357 C CA . GLN A 1 166 ? -8.384 2.956 -4.803 1.00 97.06 166 GLN A CA 1
ATOM 1358 C C . GLN A 1 166 ? -7.386 3.826 -5.588 1.00 97.06 166 GLN A C 1
ATOM 1360 O O . GLN A 1 166 ? -7.479 3.939 -6.811 1.00 97.06 166 GLN A O 1
ATOM 1365 N N . LYS A 1 167 ? -6.425 4.440 -4.886 1.00 97.75 167 LYS A N 1
ATOM 1366 C CA . LYS A 1 167 ? -5.350 5.235 -5.484 1.00 97.75 167 LYS A CA 1
ATOM 1367 C C . LYS A 1 167 ? -4.426 4.360 -6.332 1.00 97.75 167 LYS A C 1
ATOM 1369 O O . LYS A 1 167 ? -4.218 4.682 -7.500 1.00 97.75 167 LYS A O 1
ATOM 1374 N N . LEU A 1 168 ? -3.921 3.258 -5.776 1.00 97.94 168 LEU A N 1
ATOM 1375 C CA . LEU A 1 168 ? -3.009 2.356 -6.477 1.00 97.94 168 LEU A CA 1
ATOM 1376 C C . LEU A 1 168 ? -3.668 1.737 -7.719 1.00 97.94 168 LEU A C 1
ATOM 1378 O O . LEU A 1 168 ? -3.062 1.717 -8.788 1.00 97.94 168 LEU A O 1
ATOM 1382 N N . LEU A 1 169 ? -4.934 1.321 -7.611 1.00 98.19 169 LEU A N 1
ATOM 1383 C CA . LEU A 1 169 ? -5.688 0.767 -8.737 1.00 98.19 169 LEU A CA 1
ATOM 1384 C C . LEU A 1 169 ? -5.860 1.787 -9.874 1.00 98.19 169 LEU A C 1
ATOM 1386 O O . LEU A 1 169 ? -5.629 1.458 -11.037 1.00 98.19 169 LEU A O 1
ATOM 1390 N N . LYS A 1 170 ? -6.218 3.039 -9.552 1.00 98.31 170 LYS A N 1
ATOM 1391 C CA . LYS A 1 170 ? -6.332 4.123 -10.546 1.00 98.31 170 LYS A CA 1
ATOM 1392 C C . LYS A 1 170 ? -5.003 4.374 -11.259 1.00 98.31 170 LYS A C 1
ATOM 1394 O O . LYS A 1 170 ? -4.990 4.495 -12.483 1.00 98.31 170 LYS A O 1
ATOM 1399 N N . LEU A 1 171 ? -3.901 4.419 -10.507 1.00 98.31 171 LEU A N 1
ATOM 1400 C CA . LEU A 1 171 ? -2.562 4.605 -11.068 1.00 98.31 171 LEU A CA 1
ATOM 1401 C C . LEU A 1 171 ? -2.172 3.448 -11.995 1.00 98.31 171 LEU A C 1
ATOM 1403 O O . LEU A 1 171 ? -1.726 3.702 -13.108 1.00 98.31 171 LEU A O 1
ATOM 1407 N N . ALA A 1 172 ? -2.400 2.197 -11.589 1.00 97.69 172 ALA A N 1
ATOM 1408 C CA . ALA A 1 172 ? -2.078 1.029 -12.410 1.00 97.69 172 ALA A CA 1
ATOM 1409 C C . ALA A 1 172 ? -2.888 0.986 -13.717 1.00 97.69 172 ALA A C 1
ATOM 1411 O O . ALA A 1 172 ? -2.348 0.658 -14.774 1.00 97.69 172 ALA A O 1
ATOM 1412 N N . VAL A 1 173 ? -4.176 1.350 -13.674 1.00 97.25 173 VAL A N 1
ATOM 1413 C CA . VAL A 1 173 ? -5.021 1.424 -14.878 1.00 97.25 173 VAL A CA 1
ATOM 1414 C C . VAL A 1 173 ? -4.540 2.525 -15.827 1.00 97.25 173 VAL A C 1
ATOM 1416 O O . VAL A 1 173 ? -4.447 2.282 -17.031 1.00 97.25 173 VAL A O 1
ATOM 1419 N N . ALA A 1 174 ? -4.188 3.703 -15.303 1.00 97.38 174 ALA A N 1
ATOM 1420 C CA . ALA A 1 174 ? -3.605 4.780 -16.102 1.00 97.38 174 ALA A CA 1
ATOM 1421 C C . ALA A 1 174 ? -2.258 4.359 -16.712 1.00 97.38 174 ALA A C 1
ATOM 1423 O O . ALA A 1 174 ? -2.040 4.525 -17.913 1.00 97.38 174 ALA A O 1
ATOM 1424 N N . TYR A 1 175 ? -1.395 3.728 -15.913 1.00 97.00 175 TYR A N 1
ATOM 1425 C CA . TYR A 1 175 ? -0.096 3.236 -16.360 1.00 97.00 175 TYR A CA 1
ATOM 1426 C C . TYR A 1 175 ? -0.233 2.212 -17.484 1.00 97.00 175 TYR A C 1
ATOM 1428 O O . TYR A 1 175 ? 0.460 2.314 -18.491 1.00 97.00 175 TYR A O 1
ATOM 1436 N N . ARG A 1 176 ? -1.175 1.264 -17.380 1.00 94.81 176 ARG A N 1
ATOM 1437 C CA . ARG A 1 176 ? -1.441 0.282 -18.444 1.00 94.81 176 ARG A CA 1
ATOM 1438 C C . ARG A 1 176 ? -1.731 0.958 -19.788 1.00 94.81 176 ARG A C 1
ATOM 1440 O O . ARG A 1 176 ? -1.335 0.430 -20.829 1.00 94.81 176 ARG A O 1
ATOM 1447 N N . TYR A 1 177 ? -2.432 2.091 -19.775 1.00 93.62 177 TYR A N 1
ATOM 1448 C CA . TYR A 1 177 ? -2.683 2.870 -20.983 1.00 93.62 177 TYR A CA 1
ATOM 1449 C C . TYR A 1 177 ? -1.405 3.561 -21.476 1.00 93.62 177 TYR A C 1
ATOM 1451 O O . TYR A 1 177 ? -1.024 3.340 -22.622 1.00 93.62 177 TYR A O 1
ATOM 1459 N N . ALA A 1 178 ? -0.694 4.303 -20.621 1.00 94.31 178 ALA A N 1
ATOM 1460 C CA . ALA A 1 178 ? 0.545 4.993 -21.000 1.00 94.31 178 ALA A CA 1
ATOM 1461 C C . ALA A 1 178 ? 1.625 4.023 -21.526 1.00 94.31 178 ALA A C 1
ATOM 1463 O O . ALA A 1 178 ? 2.129 4.184 -22.637 1.00 94.31 178 ALA A O 1
ATOM 1464 N N . HIS A 1 179 ? 1.880 2.928 -20.807 1.00 92.38 179 HIS A N 1
ATOM 1465 C CA . HIS A 1 179 ? 2.827 1.877 -21.188 1.00 92.38 179 HIS A CA 1
ATOM 1466 C C . HIS A 1 179 ? 2.458 1.171 -22.505 1.00 92.38 179 HIS A C 1
ATOM 1468 O O . HIS A 1 179 ? 3.301 0.569 -23.162 1.00 92.38 179 HIS A O 1
ATOM 1474 N N . ARG A 1 180 ? 1.198 1.196 -22.950 1.00 90.62 180 ARG A N 1
ATOM 1475 C CA . ARG A 1 180 ? 0.840 0.625 -24.262 1.00 90.62 180 ARG A CA 1
ATOM 1476 C C . ARG A 1 180 ? 1.310 1.502 -25.427 1.00 90.62 180 ARG A C 1
ATOM 1478 O O . ARG A 1 180 ? 1.346 1.005 -26.550 1.00 90.62 180 ARG A O 1
ATOM 1485 N N . HIS A 1 181 ? 1.592 2.777 -25.174 1.00 90.94 181 HIS A N 1
ATOM 1486 C CA . HIS A 1 181 ? 1.833 3.791 -26.198 1.00 90.94 181 HIS A CA 1
ATOM 1487 C C . HIS A 1 181 ? 3.179 4.517 -26.055 1.00 90.94 181 HIS A C 1
ATOM 1489 O O . HIS A 1 181 ? 3.574 5.209 -26.989 1.00 90.94 181 HIS A O 1
ATOM 1495 N N . TYR A 1 182 ? 3.899 4.337 -24.945 1.00 91.62 182 TYR A N 1
ATOM 1496 C CA . TYR A 1 182 ? 5.253 4.873 -24.787 1.00 91.62 182 TYR A CA 1
ATOM 1497 C C . TYR A 1 182 ? 6.250 4.207 -25.748 1.00 91.62 182 TYR A C 1
ATOM 1499 O O . TYR A 1 182 ? 6.042 3.091 -26.241 1.00 91.62 182 TYR A O 1
ATOM 1507 N N . SER A 1 183 ? 7.363 4.888 -25.988 1.00 86.38 183 SER A N 1
ATOM 1508 C CA . SER A 1 183 ? 8.383 4.536 -26.978 1.00 86.38 183 SER A CA 1
ATOM 1509 C C . SER A 1 183 ? 9.012 3.152 -26.789 1.00 86.38 183 SER A C 1
ATOM 1511 O O . SER A 1 183 ? 9.334 2.490 -27.776 1.00 86.38 183 SER A O 1
ATOM 1513 N N . GLY A 1 184 ? 9.148 2.676 -25.548 1.00 82.62 184 GLY A N 1
ATOM 1514 C CA . GLY A 1 184 ? 9.717 1.358 -25.248 1.00 82.62 184 GLY A CA 1
ATOM 1515 C C . GLY A 1 184 ? 8.762 0.182 -25.482 1.00 82.62 184 GLY A C 1
ATOM 1516 O O . GLY A 1 184 ? 9.198 -0.965 -25.465 1.00 82.62 184 GLY A O 1
ATOM 1517 N N . SER A 1 185 ? 7.476 0.437 -25.751 1.00 80.50 185 SER A N 1
ATOM 1518 C CA . SER A 1 185 ? 6.460 -0.612 -25.949 1.00 80.50 185 SER A CA 1
ATOM 1519 C C . SER A 1 185 ? 6.521 -1.315 -27.310 1.00 80.50 185 SER A C 1
ATOM 1521 O O . SER A 1 185 ? 5.769 -2.260 -27.555 1.00 80.50 185 SER A O 1
ATOM 1523 N N . GLY A 1 186 ? 7.362 -0.828 -28.229 1.00 76.50 186 GLY A N 1
ATOM 1524 C CA . GLY A 1 186 ? 7.446 -1.315 -29.607 1.00 76.50 186 GLY A CA 1
ATOM 1525 C C . GLY A 1 186 ? 6.299 -0.854 -30.515 1.00 76.50 186 GLY A C 1
ATOM 1526 O O . GLY A 1 186 ? 6.283 -1.199 -31.697 1.00 76.50 186 GLY A O 1
ATOM 1527 N N . LYS A 1 187 ? 5.342 -0.064 -30.005 1.00 79.06 187 LYS A N 1
ATOM 1528 C CA . LYS A 1 187 ? 4.353 0.622 -30.843 1.00 79.06 187 LYS A CA 1
ATOM 1529 C C . LYS A 1 187 ? 4.881 1.960 -31.336 1.00 79.06 187 LYS A C 1
ATOM 1531 O O . LYS A 1 187 ? 5.367 2.774 -30.559 1.00 79.06 187 LYS A O 1
ATOM 1536 N N . ASN A 1 188 ? 4.683 2.213 -32.625 1.00 76.31 188 ASN A N 1
ATOM 1537 C CA . ASN A 1 188 ? 4.989 3.503 -33.226 1.00 76.31 188 ASN A CA 1
ATOM 1538 C C . ASN A 1 188 ? 3.783 4.436 -33.095 1.00 76.31 188 ASN A C 1
ATOM 1540 O O . ASN A 1 188 ? 2.722 4.174 -33.660 1.00 76.31 188 ASN A O 1
ATOM 1544 N N . VAL A 1 189 ? 3.960 5.513 -32.335 1.00 84.06 189 VAL A N 1
ATOM 1545 C CA . VAL A 1 189 ? 3.088 6.691 -32.355 1.00 84.06 189 VAL A CA 1
ATOM 1546 C C . VAL A 1 189 ? 3.696 7.665 -33.363 1.00 84.06 189 VAL A C 1
ATOM 1548 O O . VAL A 1 189 ? 4.866 8.016 -33.229 1.00 84.06 189 VAL A O 1
ATOM 1551 N N . GLU A 1 190 ? 2.935 8.035 -34.397 1.00 85.44 190 GLU A N 1
ATOM 1552 C CA . GLU A 1 190 ? 3.418 8.905 -35.485 1.00 85.44 190 GLU A CA 1
ATOM 1553 C C . GLU A 1 190 ? 3.650 10.349 -35.020 1.00 85.44 190 GLU A C 1
ATOM 1555 O O . GLU A 1 190 ? 4.578 11.008 -35.479 1.00 85.44 190 GLU A O 1
ATOM 1560 N N . ASP A 1 191 ? 2.823 10.822 -34.089 1.00 90.44 191 ASP A N 1
ATOM 1561 C CA . ASP A 1 191 ? 2.902 12.165 -33.522 1.00 90.44 191 ASP A CA 1
ATOM 1562 C C . ASP A 1 191 ? 4.014 12.250 -32.458 1.00 90.44 191 ASP A C 1
ATOM 1564 O O . ASP A 1 191 ? 3.964 11.579 -31.421 1.00 90.44 191 ASP A O 1
ATOM 1568 N N . GLU A 1 192 ? 5.027 13.084 -32.717 1.00 89.00 192 GLU A N 1
ATOM 1569 C CA . GLU A 1 192 ? 6.174 13.274 -31.824 1.00 89.00 192 GLU A CA 1
ATOM 1570 C C . GLU A 1 192 ? 5.817 13.939 -30.487 1.00 89.00 192 GLU A C 1
ATOM 1572 O O . GLU A 1 192 ? 6.425 13.608 -29.465 1.00 89.00 192 GLU A O 1
ATOM 1577 N N . GLU A 1 193 ? 4.864 14.875 -30.465 1.00 91.81 193 GLU A N 1
ATOM 1578 C CA . GLU A 1 193 ? 4.440 15.538 -29.227 1.00 91.81 193 GLU A CA 1
ATOM 1579 C C . GLU A 1 193 ? 3.667 14.560 -28.348 1.00 91.81 193 GLU A C 1
ATOM 1581 O O . GLU A 1 193 ? 3.949 14.429 -27.153 1.00 91.81 193 GLU A O 1
ATOM 1586 N N . LEU A 1 194 ? 2.754 13.801 -28.955 1.00 91.50 194 LEU A N 1
ATOM 1587 C CA . LEU A 1 194 ? 1.989 12.774 -28.260 1.00 91.50 194 LEU A CA 1
ATOM 1588 C C . LEU A 1 194 ? 2.891 11.648 -27.739 1.00 91.50 194 LEU A C 1
ATOM 1590 O O . LEU A 1 194 ? 2.690 11.153 -26.631 1.00 91.50 194 LEU A O 1
ATOM 1594 N N . LYS A 1 195 ? 3.920 11.266 -28.503 1.00 92.12 195 LYS A N 1
ATOM 1595 C CA . LYS A 1 195 ? 4.932 10.297 -28.066 1.00 92.12 195 LYS A CA 1
ATOM 1596 C C . LYS A 1 195 ? 5.678 10.780 -26.819 1.00 92.12 195 LYS A C 1
ATOM 1598 O O . LYS A 1 195 ? 5.753 10.038 -25.843 1.00 92.12 195 LYS A O 1
ATOM 1603 N N . LYS A 1 196 ? 6.165 12.028 -26.817 1.00 93.38 196 LYS A N 1
ATOM 1604 C CA . LYS A 1 196 ? 6.818 12.633 -25.639 1.00 93.38 196 LYS A CA 1
ATOM 1605 C C . LYS A 1 196 ? 5.877 12.686 -24.437 1.00 93.38 196 LYS A C 1
ATOM 1607 O O . LY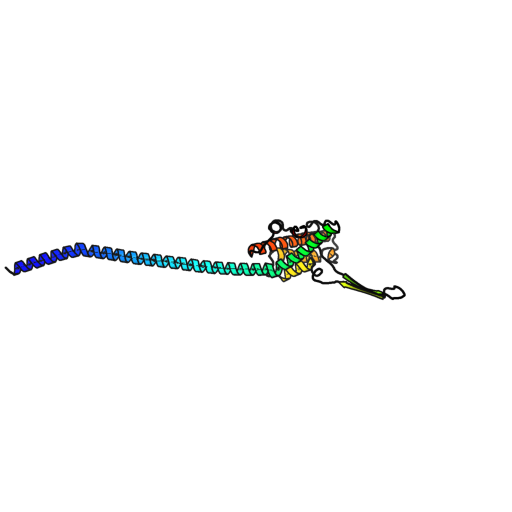S A 1 196 ? 6.308 12.431 -23.317 1.00 93.38 196 LYS A O 1
ATOM 1612 N N . ALA A 1 197 ? 4.598 12.989 -24.663 1.00 94.62 197 ALA A N 1
ATOM 1613 C CA . ALA A 1 197 ? 3.597 12.969 -23.604 1.00 94.62 197 ALA A CA 1
ATOM 1614 C C . ALA A 1 197 ? 3.442 11.563 -23.001 1.00 94.62 197 ALA A C 1
ATOM 1616 O O . ALA A 1 197 ? 3.440 11.432 -21.781 1.00 94.62 197 ALA A O 1
ATOM 1617 N N . PHE A 1 198 ? 3.385 10.509 -23.823 1.00 94.88 198 PHE A N 1
ATOM 1618 C CA . PHE A 1 198 ? 3.323 9.131 -23.327 1.00 94.88 198 PHE A CA 1
ATOM 1619 C C . PHE A 1 198 ? 4.576 8.700 -22.564 1.00 94.88 198 PHE A C 1
ATOM 1621 O O . PHE A 1 198 ? 4.437 8.034 -21.542 1.00 94.88 198 PHE A O 1
ATOM 1628 N N . ASP A 1 199 ? 5.768 9.077 -23.030 1.00 93.69 199 ASP A N 1
ATOM 1629 C CA . ASP A 1 199 ? 7.024 8.771 -22.336 1.00 93.69 199 ASP A CA 1
ATOM 1630 C C . ASP A 1 199 ? 7.075 9.449 -20.953 1.00 93.69 199 ASP A C 1
ATOM 1632 O O . ASP A 1 199 ? 7.389 8.806 -19.953 1.00 93.69 199 ASP A O 1
ATOM 1636 N N . ASN A 1 200 ? 6.680 10.724 -20.874 1.00 95.69 200 ASN A N 1
ATOM 1637 C CA . ASN A 1 200 ? 6.618 11.458 -19.607 1.00 95.69 200 ASN A CA 1
ATOM 1638 C C . ASN A 1 200 ? 5.547 10.898 -18.657 1.00 95.69 200 ASN A C 1
ATOM 1640 O O . ASN A 1 200 ? 5.789 10.768 -17.459 1.00 95.69 200 ASN A O 1
ATOM 1644 N N . GLU A 1 201 ? 4.360 10.567 -19.172 1.00 96.25 201 GLU A N 1
ATOM 1645 C CA . GLU A 1 201 ? 3.283 9.987 -18.363 1.00 96.25 201 GLU A CA 1
ATOM 1646 C C . GLU A 1 201 ? 3.650 8.591 -17.852 1.00 96.25 201 GLU A C 1
ATOM 1648 O O . GLU A 1 201 ? 3.403 8.289 -16.688 1.00 96.25 201 GLU A O 1
ATOM 1653 N N . GLU A 1 202 ? 4.267 7.741 -18.679 1.00 95.25 202 GLU A N 1
ATOM 1654 C CA . GLU A 1 202 ? 4.745 6.419 -18.255 1.00 95.25 202 GLU A CA 1
ATOM 1655 C C . GLU A 1 202 ? 5.721 6.545 -17.081 1.00 95.25 202 GLU A C 1
ATOM 1657 O O . GLU A 1 202 ? 5.514 5.902 -16.046 1.00 95.25 202 GLU A O 1
ATOM 1662 N N . PHE A 1 203 ? 6.690 7.455 -17.208 1.00 95.50 203 PHE A N 1
ATOM 1663 C CA . PHE A 1 203 ? 7.684 7.763 -16.188 1.00 95.50 203 PHE A CA 1
ATOM 1664 C C . PHE A 1 203 ? 7.062 8.272 -14.877 1.00 95.50 203 PHE A C 1
ATOM 1666 O O . PHE A 1 203 ? 7.321 7.744 -13.789 1.00 95.50 203 PHE A O 1
ATOM 1673 N N . GLU A 1 204 ? 6.191 9.278 -14.961 1.00 97.19 204 GLU A N 1
ATOM 1674 C CA . GLU A 1 204 ? 5.540 9.866 -13.790 1.00 97.19 204 GLU A CA 1
ATOM 1675 C C . GLU A 1 204 ? 4.602 8.877 -13.092 1.00 97.19 204 GLU A C 1
ATOM 1677 O O . GLU A 1 204 ? 4.499 8.850 -11.860 1.00 97.19 204 GLU A O 1
ATOM 1682 N N . LEU A 1 205 ? 3.905 8.041 -13.863 1.00 97.75 205 LEU A N 1
ATOM 1683 C CA . LEU A 1 205 ? 2.992 7.044 -13.323 1.00 97.75 205 LEU A CA 1
ATOM 1684 C C . LEU A 1 205 ? 3.747 5.924 -12.610 1.00 97.75 205 LEU A C 1
ATOM 1686 O O . LEU A 1 205 ? 3.356 5.589 -11.490 1.00 97.75 205 LEU A O 1
ATOM 1690 N N . ILE A 1 206 ? 4.835 5.385 -13.177 1.00 96.81 206 ILE A N 1
ATOM 1691 C CA . ILE A 1 206 ? 5.612 4.352 -12.475 1.00 96.81 206 ILE A CA 1
ATOM 1692 C C . ILE A 1 206 ? 6.232 4.905 -11.188 1.00 96.81 206 ILE A C 1
ATOM 1694 O O . ILE A 1 206 ? 6.146 4.256 -10.145 1.00 96.81 206 ILE A O 1
ATOM 1698 N N . LYS A 1 207 ? 6.739 6.146 -11.207 1.00 96.94 207 LYS A N 1
ATOM 1699 C CA . LYS A 1 207 ? 7.242 6.839 -10.011 1.00 96.94 207 LYS A CA 1
ATOM 1700 C C . LYS A 1 207 ? 6.173 6.937 -8.923 1.00 96.94 207 LYS A C 1
ATOM 1702 O O . LYS A 1 207 ? 6.419 6.601 -7.763 1.00 96.94 207 LYS A O 1
ATOM 1707 N N . LYS A 1 208 ? 4.954 7.349 -9.286 1.00 97.94 208 LYS A N 1
ATOM 1708 C CA . LYS A 1 208 ? 3.817 7.423 -8.351 1.00 97.94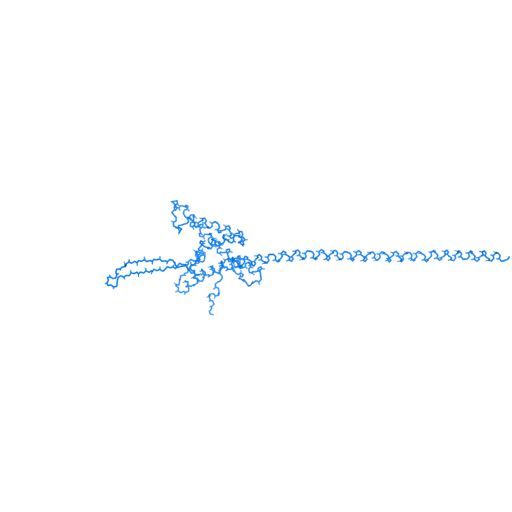 208 LYS A CA 1
ATOM 1709 C C . LYS A 1 208 ? 3.394 6.050 -7.835 1.00 97.94 208 LYS A C 1
ATOM 1711 O O . LYS A 1 208 ? 3.021 5.952 -6.665 1.00 97.94 208 LYS A O 1
ATOM 1716 N N . ILE A 1 209 ? 3.438 5.011 -8.670 1.00 98.06 209 ILE A N 1
ATOM 1717 C CA . ILE A 1 209 ? 3.116 3.633 -8.278 1.00 98.06 209 ILE A CA 1
ATOM 1718 C C . ILE A 1 209 ? 4.117 3.133 -7.238 1.00 98.06 209 ILE A C 1
ATOM 1720 O O . ILE A 1 209 ? 3.686 2.725 -6.164 1.00 98.06 209 ILE A O 1
ATOM 1724 N N . VAL A 1 210 ? 5.422 3.236 -7.506 1.00 97.62 210 VAL A N 1
ATOM 1725 C CA . VAL A 1 210 ? 6.484 2.795 -6.582 1.00 97.62 210 VAL A CA 1
ATOM 1726 C C . VAL A 1 210 ? 6.354 3.489 -5.227 1.00 97.62 210 VAL A C 1
ATOM 1728 O O . VAL A 1 210 ? 6.260 2.819 -4.199 1.00 97.62 210 VAL A O 1
ATOM 1731 N N . ARG A 1 211 ? 6.218 4.821 -5.216 1.00 97.62 211 ARG A N 1
ATOM 1732 C CA . ARG A 1 211 ? 6.021 5.581 -3.970 1.00 97.62 211 ARG A CA 1
ATOM 1733 C C . ARG A 1 211 ? 4.751 5.167 -3.224 1.00 97.62 211 ARG A C 1
ATOM 1735 O O . ARG A 1 211 ? 4.754 5.057 -2.004 1.00 97.62 211 ARG A O 1
ATOM 1742 N N . THR A 1 212 ? 3.655 4.923 -3.947 1.00 98.25 212 THR A N 1
ATOM 1743 C CA . THR A 1 212 ? 2.390 4.485 -3.331 1.00 98.25 212 THR A CA 1
ATOM 1744 C C . THR A 1 212 ? 2.524 3.089 -2.725 1.00 98.25 212 THR A C 1
ATOM 1746 O O . THR A 1 212 ? 2.011 2.870 -1.635 1.00 98.25 212 THR A O 1
ATOM 1749 N N . ILE A 1 213 ? 3.243 2.166 -3.374 1.00 98.38 213 ILE A N 1
ATOM 1750 C CA . ILE A 1 213 ? 3.523 0.830 -2.828 1.00 98.38 213 ILE A CA 1
ATOM 1751 C C . ILE A 1 213 ? 4.262 0.940 -1.490 1.00 98.38 213 ILE A C 1
ATOM 1753 O O . ILE A 1 213 ? 3.842 0.305 -0.527 1.00 98.38 213 ILE A O 1
ATOM 1757 N N . ILE A 1 214 ? 5.316 1.759 -1.422 1.00 98.12 214 ILE A N 1
ATOM 1758 C CA . ILE A 1 214 ? 6.135 1.954 -0.214 1.00 98.12 214 ILE A CA 1
ATOM 1759 C C . ILE A 1 214 ? 5.297 2.534 0.941 1.00 98.12 214 ILE A C 1
ATOM 1761 O O . ILE A 1 214 ? 5.310 2.002 2.055 1.00 98.12 214 ILE A O 1
ATOM 1765 N N . ILE A 1 215 ? 4.519 3.588 0.670 1.00 98.38 215 ILE A N 1
ATOM 1766 C CA . ILE A 1 215 ? 3.675 4.251 1.679 1.00 98.38 215 ILE A CA 1
ATOM 1767 C C . ILE A 1 215 ? 2.577 3.310 2.178 1.00 98.38 215 ILE A C 1
ATOM 1769 O O . ILE A 1 215 ? 2.408 3.136 3.386 1.00 98.38 215 ILE A O 1
ATOM 1773 N N . ASP A 1 216 ? 1.823 2.699 1.263 1.00 98.25 216 ASP A N 1
ATOM 1774 C CA . ASP A 1 216 ? 0.689 1.844 1.617 1.00 98.25 216 ASP A CA 1
ATOM 1775 C C . ASP A 1 216 ? 1.173 0.575 2.348 1.00 98.25 216 ASP A C 1
ATOM 1777 O O . ASP A 1 216 ? 0.529 0.137 3.301 1.00 98.25 216 ASP A O 1
ATOM 1781 N N . TYR A 1 217 ? 2.334 0.017 1.975 1.00 98.31 217 TYR A N 1
ATOM 1782 C CA . TYR A 1 217 ? 2.955 -1.109 2.682 1.00 98.31 217 TYR A CA 1
ATOM 1783 C C . TYR A 1 217 ? 3.240 -0.773 4.151 1.00 98.31 217 TYR A C 1
ATOM 1785 O O . TYR A 1 217 ? 2.814 -1.508 5.047 1.00 98.31 217 TYR A O 1
ATOM 1793 N N . ASN A 1 218 ? 3.904 0.356 4.415 1.00 98.19 218 ASN A N 1
ATOM 1794 C CA . ASN A 1 218 ? 4.215 0.782 5.781 1.00 98.19 218 ASN A CA 1
ATOM 1795 C C . ASN A 1 218 ? 2.963 1.221 6.556 1.00 98.19 218 ASN A C 1
ATOM 1797 O O . ASN A 1 218 ? 2.862 0.950 7.753 1.00 98.19 218 ASN A O 1
ATOM 1801 N N . THR A 1 219 ? 1.976 1.819 5.880 1.00 98.06 219 THR A N 1
ATOM 1802 C CA . THR A 1 219 ? 0.672 2.156 6.478 1.00 98.06 219 THR A CA 1
ATOM 1803 C C . THR A 1 219 ? -0.030 0.896 6.970 1.00 98.06 219 THR A C 1
ATOM 1805 O O . THR A 1 219 ? -0.432 0.821 8.128 1.00 98.06 219 THR A O 1
ATOM 1808 N N . LEU A 1 220 ? -0.114 -0.131 6.120 1.00 97.81 220 LEU A N 1
ATOM 1809 C CA . LEU A 1 220 ? -0.745 -1.395 6.478 1.00 97.81 220 LEU A CA 1
ATOM 1810 C C . LEU A 1 220 ? -0.008 -2.090 7.620 1.00 97.81 220 LEU A C 1
ATOM 1812 O O . LEU A 1 220 ? -0.666 -2.547 8.550 1.00 97.81 220 LEU A O 1
ATOM 1816 N N . ARG A 1 221 ? 1.335 -2.134 7.596 1.00 97.50 221 ARG A N 1
ATOM 1817 C CA . ARG A 1 221 ? 2.130 -2.695 8.704 1.00 97.50 221 ARG A CA 1
ATOM 1818 C C . ARG A 1 221 ? 1.862 -1.968 10.018 1.00 97.50 221 ARG A C 1
ATOM 1820 O O . ARG A 1 221 ? 1.634 -2.638 11.021 1.00 97.50 221 ARG A O 1
ATOM 1827 N N . LYS A 1 222 ? 1.806 -0.634 10.006 1.00 97.31 222 LYS A N 1
ATOM 1828 C CA . LYS A 1 222 ? 1.433 0.175 11.174 1.00 97.31 222 LYS A CA 1
ATOM 1829 C C . LYS A 1 222 ? 0.039 -0.185 11.693 1.00 97.31 222 LYS A C 1
ATOM 1831 O O . LYS A 1 222 ? -0.117 -0.421 12.891 1.00 97.31 222 LYS A O 1
ATOM 1836 N N . ASP A 1 223 ? -0.952 -0.266 10.808 1.00 95.69 223 ASP A N 1
ATOM 1837 C CA . ASP A 1 223 ? -2.344 -0.535 11.185 1.00 95.69 223 ASP A CA 1
ATOM 1838 C C . ASP A 1 223 ? -2.531 -1.942 11.775 1.00 95.69 223 ASP A C 1
ATOM 1840 O O . ASP A 1 223 ? -3.258 -2.110 12.757 1.00 95.69 223 ASP A O 1
ATOM 1844 N N . ILE A 1 224 ? -1.818 -2.944 11.249 1.00 95.19 224 ILE A N 1
ATOM 1845 C CA . ILE A 1 224 ? -1.819 -4.321 11.779 1.00 95.19 224 ILE A CA 1
ATOM 1846 C C . ILE A 1 224 ? -0.756 -4.560 12.868 1.00 95.19 224 ILE A C 1
ATOM 1848 O O . ILE A 1 224 ? -0.541 -5.700 13.277 1.00 95.19 224 ILE A O 1
ATOM 1852 N N . LYS A 1 225 ? -0.117 -3.494 13.375 1.00 95.25 225 LYS A N 1
ATOM 1853 C CA . LYS A 1 225 ? 0.857 -3.509 14.486 1.00 95.25 225 LYS A CA 1
ATOM 1854 C C . LYS A 1 225 ? 2.120 -4.345 14.232 1.00 95.25 225 LYS A C 1
ATOM 1856 O O . LYS A 1 225 ? 2.680 -4.929 15.160 1.00 95.25 225 LYS A O 1
ATOM 1861 N N . LEU A 1 226 ? 2.581 -4.393 12.989 1.00 95.25 226 LEU A N 1
ATOM 1862 C CA . LEU A 1 226 ? 3.914 -4.873 12.632 1.00 95.25 226 LEU A CA 1
ATOM 1863 C C . LEU A 1 226 ? 4.916 -3.715 12.638 1.00 95.25 226 LEU A C 1
ATOM 1865 O O . LEU A 1 226 ? 4.541 -2.548 12.565 1.00 95.25 226 LEU A O 1
ATOM 1869 N N . GLU A 1 227 ? 6.203 -4.049 12.694 1.00 95.50 227 GLU A N 1
ATOM 1870 C CA . GLU A 1 227 ? 7.291 -3.088 12.486 1.00 95.50 227 GLU A CA 1
ATOM 1871 C C . GLU A 1 227 ? 7.171 -2.409 11.113 1.00 95.50 227 GLU A C 1
ATOM 1873 O O . GLU A 1 227 ? 6.729 -3.035 10.156 1.00 95.50 227 GLU A O 1
ATOM 1878 N N . PHE A 1 228 ? 7.536 -1.138 10.995 1.00 96.25 228 PHE A N 1
ATOM 1879 C CA . PHE A 1 228 ? 7.472 -0.384 9.741 1.00 96.25 228 PHE A CA 1
ATOM 1880 C C . PHE A 1 228 ? 8.521 0.733 9.757 1.00 96.25 228 PHE A C 1
ATOM 1882 O O . PHE A 1 228 ? 8.945 1.157 10.834 1.00 96.25 228 PHE A O 1
ATOM 1889 N N . SER A 1 229 ? 8.913 1.231 8.583 1.00 96.69 229 SER A N 1
ATOM 1890 C CA . SER A 1 229 ? 9.787 2.400 8.482 1.00 96.69 229 SER A CA 1
ATOM 1891 C C . SER A 1 229 ? 8.960 3.684 8.451 1.00 96.69 229 SER A C 1
ATOM 1893 O O . SER A 1 229 ? 8.137 3.905 7.559 1.00 96.69 229 SER A O 1
ATOM 1895 N N . THR A 1 230 ? 9.182 4.558 9.435 1.00 96.12 230 THR A N 1
ATOM 1896 C CA . THR A 1 230 ? 8.557 5.891 9.479 1.00 96.12 230 THR A CA 1
ATOM 1897 C C . THR A 1 230 ? 9.049 6.772 8.330 1.00 96.12 230 THR A C 1
ATOM 1899 O O . THR A 1 230 ? 8.256 7.499 7.741 1.00 96.12 230 THR A O 1
ATOM 1902 N N . SER A 1 231 ? 10.334 6.667 7.973 1.00 96.12 231 SER A N 1
ATOM 1903 C CA . SER A 1 231 ? 10.933 7.426 6.869 1.00 96.12 231 SER A CA 1
ATOM 1904 C C . SER A 1 231 ? 10.253 7.095 5.540 1.00 96.12 231 SER A C 1
ATOM 1906 O O . SER A 1 231 ? 9.805 7.986 4.815 1.00 96.12 231 SER A O 1
ATOM 1908 N N . GLU A 1 232 ? 10.088 5.802 5.256 1.00 96.88 232 GLU A N 1
ATOM 1909 C CA . GLU A 1 232 ? 9.414 5.331 4.047 1.00 96.88 232 GLU A CA 1
ATOM 1910 C C . GLU A 1 232 ? 7.936 5.728 4.009 1.00 96.88 232 GLU A C 1
ATOM 1912 O O . GLU A 1 232 ? 7.415 6.117 2.964 1.00 96.88 232 GLU A O 1
ATOM 1917 N N . LEU A 1 233 ? 7.258 5.661 5.159 1.00 96.69 233 LEU A N 1
ATOM 1918 C CA . LEU A 1 233 ? 5.858 6.055 5.293 1.00 96.69 233 LEU A CA 1
ATOM 1919 C C . LEU A 1 233 ? 5.638 7.543 4.978 1.00 96.69 233 LEU A C 1
ATOM 1921 O O . LEU A 1 233 ? 4.641 7.897 4.350 1.00 96.69 233 LEU A O 1
ATOM 1925 N N . GLU A 1 234 ? 6.544 8.412 5.427 1.00 95.94 234 GLU A N 1
ATOM 1926 C CA . GLU A 1 234 ? 6.429 9.866 5.272 1.00 95.94 234 GLU A CA 1
ATOM 1927 C C . GLU A 1 234 ? 6.892 10.353 3.894 1.00 95.94 234 GLU A C 1
ATOM 1929 O O . GLU A 1 234 ? 6.278 11.248 3.311 1.00 95.94 234 GLU A O 1
ATOM 1934 N N . THR A 1 235 ? 7.965 9.768 3.360 1.00 94.88 235 THR A N 1
ATOM 1935 C CA . THR A 1 235 ? 8.605 10.239 2.121 1.00 94.88 235 THR A CA 1
ATOM 1936 C C . THR A 1 235 ? 8.153 9.474 0.877 1.00 94.88 235 THR A C 1
ATOM 1938 O O . THR A 1 235 ? 8.182 10.017 -0.232 1.00 94.88 235 THR A O 1
ATOM 1941 N N . GLY A 1 236 ? 7.741 8.213 1.038 1.00 94.69 236 GLY A N 1
ATOM 1942 C CA . GLY A 1 236 ? 7.529 7.271 -0.060 1.00 94.69 236 GLY A CA 1
ATOM 1943 C C . GLY A 1 236 ? 8.806 6.882 -0.804 1.00 94.69 236 GLY A C 1
ATOM 1944 O O . GLY A 1 236 ? 8.712 6.347 -1.906 1.00 94.69 236 GLY A O 1
ATOM 1945 N N . LEU A 1 237 ? 9.978 7.174 -0.242 1.00 94.31 237 LEU A N 1
ATOM 1946 C CA . LEU A 1 237 ? 11.271 6.715 -0.739 1.00 94.31 237 LEU A CA 1
ATOM 1947 C C . LEU A 1 237 ? 11.695 5.485 0.055 1.00 94.31 237 LEU A C 1
ATOM 1949 O O . LEU A 1 237 ? 11.397 5.404 1.241 1.00 94.31 237 LEU A O 1
ATOM 1953 N N . PHE A 1 238 ? 12.363 4.544 -0.605 1.00 94.12 238 PHE A N 1
ATOM 1954 C CA . PHE A 1 238 ? 12.852 3.330 0.039 1.00 94.12 238 PHE A CA 1
ATOM 1955 C C . PHE A 1 238 ? 14.038 3.654 0.950 1.00 94.12 238 PHE A C 1
ATOM 1957 O O . PHE A 1 238 ? 14.921 4.425 0.564 1.00 94.12 238 PHE A O 1
ATOM 1964 N N . ASP A 1 239 ? 14.048 3.071 2.142 1.00 91.75 239 ASP A N 1
ATOM 1965 C CA . ASP A 1 239 ? 15.136 3.211 3.101 1.00 91.75 239 ASP A CA 1
ATOM 1966 C C . ASP A 1 239 ? 16.168 2.100 2.865 1.00 91.75 239 ASP A C 1
ATOM 1968 O O . ASP A 1 239 ? 15.859 0.915 2.946 1.00 91.75 239 ASP A O 1
ATOM 1972 N N . ASP A 1 240 ? 17.395 2.475 2.502 1.00 84.94 240 ASP A N 1
ATOM 1973 C CA . ASP A 1 240 ? 18.459 1.539 2.125 1.00 84.94 240 ASP A CA 1
ATOM 1974 C C . ASP A 1 240 ? 19.540 1.371 3.207 1.00 84.94 240 ASP A C 1
ATOM 1976 O O . ASP A 1 240 ? 20.629 0.838 2.944 1.00 84.94 240 ASP A O 1
ATOM 1980 N N . LEU A 1 241 ? 19.248 1.808 4.438 1.00 84.19 241 LEU A N 1
ATOM 1981 C CA . LEU A 1 241 ? 20.154 1.703 5.582 1.00 84.19 241 LEU A CA 1
ATOM 1982 C C . LEU A 1 241 ? 20.616 0.260 5.826 1.00 84.19 241 LEU A C 1
ATOM 1984 O O . LEU A 1 241 ? 21.804 0.033 6.079 1.00 84.19 241 LEU A O 1
ATOM 1988 N N . GLU A 1 242 ? 19.729 -0.723 5.680 1.00 85.00 242 GLU A N 1
ATOM 1989 C CA . GLU A 1 242 ? 20.038 -2.145 5.854 1.00 85.00 242 GLU A CA 1
ATOM 1990 C C . GLU A 1 242 ? 21.037 -2.658 4.812 1.00 85.00 242 GLU A C 1
ATOM 1992 O O . GLU A 1 242 ? 21.821 -3.562 5.102 1.00 85.00 242 GLU A O 1
ATOM 1997 N N . PHE A 1 243 ? 21.064 -2.077 3.608 1.00 85.88 243 PHE A N 1
ATOM 1998 C CA . PHE A 1 243 ? 22.040 -2.446 2.579 1.00 85.88 243 PHE A CA 1
ATOM 1999 C C . PHE A 1 243 ? 23.410 -1.824 2.859 1.00 85.88 243 PHE A C 1
ATOM 2001 O O . PHE A 1 243 ? 24.447 -2.395 2.507 1.00 85.88 243 PHE A O 1
ATOM 2008 N N . LYS A 1 244 ? 23.430 -0.642 3.479 1.00 79.81 244 LYS A N 1
ATOM 2009 C 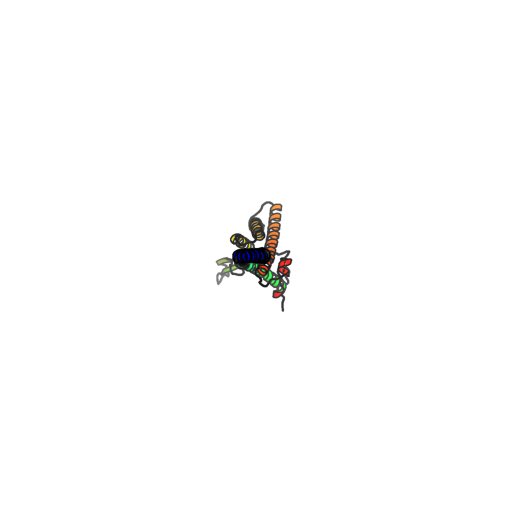CA . LYS A 1 244 ? 24.639 0.147 3.753 1.00 79.81 244 LYS A CA 1
ATOM 2010 C C . LYS A 1 244 ? 25.324 -0.211 5.075 1.00 79.81 244 LYS A C 1
ATOM 2012 O O . LYS A 1 244 ? 26.475 0.191 5.270 1.00 79.81 244 LYS A O 1
ATOM 2017 N N . ALA A 1 245 ? 24.660 -0.955 5.959 1.00 68.19 245 ALA A N 1
ATOM 2018 C CA . ALA A 1 245 ? 25.239 -1.417 7.216 1.00 68.19 245 ALA A CA 1
ATOM 2019 C C . ALA A 1 245 ? 26.496 -2.284 6.974 1.00 68.19 245 ALA A C 1
ATOM 2021 O O . ALA A 1 245 ? 26.520 -3.143 6.090 1.00 68.19 245 ALA A O 1
ATOM 2022 N N . LYS A 1 246 ? 27.563 -1.998 7.731 1.00 52.72 246 LYS A N 1
ATOM 2023 C CA . LYS A 1 246 ? 28.854 -2.705 7.692 1.00 52.72 246 LYS A CA 1
ATOM 2024 C C . LYS A 1 246 ? 28.864 -3.925 8.599 1.00 52.72 246 LYS A C 1
ATOM 2026 O O . LYS A 1 246 ? 28.353 -3.793 9.731 1.00 52.72 246 LYS A O 1
#

Foldseek 3Di:
DVVVVVVVVVVVVVVVVVVCCVPVVVVVVVVVVVVVVVVVVVVVVVVVVVVVVVVVVVVVVVVVVVLVVVLVLLVCLQPQALVVLVVQQVLQVVVQVCCCPPVVDHDDCLNVVGDADWAKDWDWDADPPPRHTPDIDIDTDCDPRRVDDLLVSLVSLCVVVVNHDPVLVVLSVQLNVLCCQEPVNPDDDPDPVVNVVSPVSNSVSSNVNQLCSQQSNQVSCVSNVHDHDPCCNVPSDDDCVVVVDD

Sequence (246 aa):
MWDGILLLVIIAGFFSLGLFIKNYLPTYMNEKGKNLATKEDIGDITQKTEEVKNVFQKEFADFSTELSFKNDFYYKQYSQLYAKLYAIVAQSEYFRYFAEKYHGLNYPSDDVPFFEIHGKRTEMKADLFSSTILSQKAEEITDSVTEYNKKQICDFIIANGDIASQKLLKLAVAYRYAHRHYSGSGKNVEDEELKKAFDNEEFELIKKIVRTIIIDYNTLRKDIKLEFSTSELETGLFDDLEFKAK

Radius of gyration: 42.47 Å; chains: 1; bounding box: 111×43×129 Å

pLDDT: mean 89.82, std 8.03, range [52.72, 98.38]

Secondary structure (DSSP, 8-state):
-HHHHHHHHHHHHHHHHHHHHHHHHHHHHHHHHHHHHHHHHHHHHHHHHHHHHHHHHHHHHHHHHHHHHHHHHHHHHIIIIIHHHHHHHHHHHHHHHHHHHHH-----TTT-------EEEEEEEE-TTT--EEEEEEEEE-STTTS--HHHHHHHHHHTTTTS-HHHHHHHHHHHHHHHHSGGGS---S-HHHHHHHHHHHHHHHHHHHHHHHHHHHHHHHHTT----HHHHHH-PPP-HHHH--